Protein AF-0000000080068231 (afdb_homodimer)

Foldseek 3Di:
DFALVLLLVLLVLLLVVLVVQLVCCCVPCVDPVLVPDDPVSNVCVNVVSNVVSVLSNVSNVLSNVCSVPVCVLVDPVNVVVLVVSLCVLQVVLVVCVVVPVNVSNVSSNVSSVSSCCNNPPD/DFALVLLLVLLVLLLVVLVVQLVCCCVPCVDPVLVPDDPVSNVCVNVVSNVVSVLSNVSNVLSNVCSVPVCVLVDPVNVVVLVVSLCVLQVVLVVCVVVPVNVSNVSSNVSSVSSCCNNPPD

Nearest PDB structures (foldseek):
  8e0m-assembly4_L  TM=4.965E-01  e=3.439E+00  synthetic construct
  6uuj-assembly2_E  TM=2.309E-01  e=1.618E+00  Mycobacterium tuberculosis H37Rv
  6grj-assembly1_F  TM=3.573E-01  e=6.609E+00  Aeromonas hydrophila
  8e0m-assembly4_L  TM=4.968E-01  e=3.439E+00  synthetic construct
  6uuj-assembly2_E  TM=2.319E-01  e=1.618E+00  Mycobacterium tuberculosis H37Rv

Radius of gyration: 17.52 Å; Cα contacts (8 Å, |Δi|>4): 361; chains: 2; bounding box: 36×49×34 Å

Secondary structure (DSSP, 8-state):
---HHHHHHHHHHHHHHHHHHHHTTHHHHTSHHHHTS-HHHHHHHHHHHHHHHHHHHHHHHHHHHHHH-GGGGGSHHHHHHHHHHHHHHHHHHHHHHHTT-HHHHHHHHHHHHHHHHHHHT-/---HHHHHHHHHHHHHHHHHHHHTTHHHHTSHHHHTS-HHHHHHHHHHHHHHHHHHHHHHHHHHHHHH-GGGGGSHHHHHHHHHHHHHHHHHHHHHHHTT-HHHHHHHHHHHHHHHHHHHT-

Sequence (244 aa):
MANPSHLKAAAYGSLVLAFGHALSSRKFMRLRRFQELPSIAYVCSTVGWFQGSGYLVLTALLNLQWSLNPQALDEPLNRAIAGLLTLIALGSSVSYLRGGVMSSGFITAAAGAFQAWAAFRGMANPSHLKAAAYGSLVLAFGHALSSRKFMRLRRFQELPSIAYVCSTVGWFQGSGYLVLTALLNLQWSLNPQALDEPLNRAIAGLLTLIALGSSVSYLRGGVMSSGFITAAAGAFQAWAAFRG

Structure (mmCIF, N/CA/C/O backbone):
data_AF-0000000080068231-model_v1
#
loop_
_entity.id
_entity.type
_entity.pdbx_description
1 polymer 'Uncharacterized protein'
#
loop_
_atom_site.group_PDB
_atom_site.id
_atom_site.type_symbol
_atom_site.label_atom_id
_atom_site.label_alt_id
_atom_site.label_comp_id
_atom_site.label_asym_id
_atom_site.label_entity_id
_atom_site.label_seq_id
_atom_site.pdbx_PDB_ins_code
_atom_site.Cartn_x
_atom_site.Cartn_y
_atom_site.Cartn_z
_atom_site.occupancy
_atom_site.B_iso_or_equiv
_atom_site.auth_seq_id
_atom_site.auth_comp_id
_atom_site.auth_asym_id
_atom_site.auth_atom_id
_atom_site.pdbx_PDB_model_num
ATOM 1 N N . MET A 1 1 ? 14.727 15.664 17.328 1 85 1 MET A N 1
ATOM 2 C CA . MET A 1 1 ? 13.891 15.867 16.156 1 85 1 MET A CA 1
ATOM 3 C C . MET A 1 1 ? 14.469 15.141 14.945 1 85 1 MET A C 1
ATOM 5 O O . MET A 1 1 ? 15.688 15.016 14.812 1 85 1 MET A O 1
ATOM 9 N N . ALA A 1 2 ? 13.539 14.555 14.141 1 92.88 2 ALA A N 1
ATOM 10 C CA . ALA A 1 2 ? 14.008 13.852 12.945 1 92.88 2 ALA A CA 1
ATOM 11 C C . ALA A 1 2 ? 14.781 14.789 12.031 1 92.88 2 ALA A C 1
ATOM 13 O O . ALA A 1 2 ? 14.422 15.961 11.875 1 92.88 2 ALA A O 1
ATOM 14 N N . ASN A 1 3 ? 15.828 14.328 11.484 1 97.12 3 ASN A N 1
ATOM 15 C CA . ASN A 1 3 ? 16.688 15.094 10.578 1 97.12 3 ASN A CA 1
ATOM 16 C C . ASN A 1 3 ? 16.094 15.172 9.172 1 97.12 3 ASN A C 1
ATOM 18 O O . ASN A 1 3 ? 15.82 14.148 8.547 1 97.12 3 ASN A O 1
ATOM 22 N N . PRO A 1 4 ? 15.812 16.406 8.695 1 98.19 4 PRO A N 1
ATOM 23 C CA . PRO A 1 4 ? 15.211 16.547 7.367 1 98.19 4 PRO A CA 1
ATOM 24 C C . PRO A 1 4 ? 16 15.844 6.27 1 98.19 4 PRO A C 1
ATOM 26 O O . PRO A 1 4 ? 15.406 15.32 5.32 1 98.19 4 PRO A O 1
ATOM 29 N N . SER A 1 5 ? 17.297 15.812 6.387 1 98.44 5 SER A N 1
ATOM 30 C CA . SER A 1 5 ? 18.109 15.164 5.359 1 98.44 5 SER A CA 1
ATOM 31 C C . SER A 1 5 ? 17.875 13.656 5.34 1 98.44 5 SER A C 1
ATOM 33 O O . SER A 1 5 ? 17.875 13.039 4.273 1 98.44 5 SER A O 1
ATOM 35 N N . HIS A 1 6 ? 17.766 12.984 6.5 1 98.75 6 HIS A N 1
ATOM 36 C CA . HIS A 1 6 ? 17.484 11.555 6.574 1 98.75 6 HIS A CA 1
ATOM 37 C C . HIS A 1 6 ? 16.109 11.242 6.016 1 98.75 6 HIS A C 1
ATOM 39 O O . HIS A 1 6 ? 15.93 10.234 5.324 1 98.75 6 HIS A O 1
ATOM 45 N N . LEU A 1 7 ? 15.172 12.086 6.277 1 98.88 7 LEU A N 1
ATOM 46 C CA . LEU A 1 7 ? 13.82 11.906 5.758 1 98.88 7 LEU A CA 1
ATOM 47 C C . LEU A 1 7 ? 13.789 12.062 4.242 1 98.88 7 LEU A C 1
ATOM 49 O O . LEU A 1 7 ? 13.102 11.312 3.549 1 98.88 7 LEU A O 1
ATOM 53 N N . LYS A 1 8 ? 14.547 13.023 3.73 1 98.81 8 LYS A N 1
ATOM 54 C CA . LYS A 1 8 ? 14.648 13.172 2.283 1 98.81 8 LYS A CA 1
ATOM 55 C C . LYS A 1 8 ? 15.281 11.938 1.646 1 98.81 8 LYS A C 1
ATOM 57 O O . LYS A 1 8 ? 14.844 11.492 0.582 1 98.81 8 LYS A O 1
ATOM 62 N N . ALA A 1 9 ? 16.281 11.406 2.307 1 98.88 9 ALA A N 1
ATOM 63 C CA . ALA A 1 9 ? 16.906 10.188 1.808 1 98.88 9 ALA A CA 1
ATOM 64 C C . ALA A 1 9 ? 15.93 9.016 1.811 1 98.88 9 ALA A C 1
ATOM 66 O O . ALA A 1 9 ? 15.891 8.227 0.861 1 98.88 9 ALA A O 1
ATOM 67 N N . ALA A 1 10 ? 15.133 8.867 2.869 1 98.88 10 ALA A N 1
ATOM 68 C CA . ALA A 1 10 ? 14.102 7.836 2.932 1 98.88 10 ALA A CA 1
ATOM 69 C C . ALA A 1 10 ? 13.078 8.016 1.815 1 98.88 10 ALA A C 1
ATOM 71 O O . ALA A 1 10 ? 12.609 7.039 1.226 1 98.88 10 ALA A O 1
ATOM 72 N N . ALA A 1 11 ? 12.734 9.273 1.497 1 98.94 11 ALA A N 1
ATOM 73 C CA . ALA A 1 11 ? 11.781 9.57 0.434 1 98.94 11 ALA A CA 1
ATOM 74 C C . ALA A 1 11 ? 12.297 9.102 -0.92 1 98.94 11 ALA A C 1
ATOM 76 O O . ALA A 1 11 ? 11.641 8.32 -1.607 1 98.94 11 ALA A O 1
ATOM 77 N N . TYR A 1 12 ? 13.445 9.508 -1.251 1 98.88 12 TYR A N 1
ATOM 78 C CA . TYR A 1 12 ? 14.008 9.164 -2.551 1 98.88 12 TYR A CA 1
ATOM 79 C C . TYR A 1 12 ? 14.297 7.668 -2.637 1 98.88 12 TYR A C 1
ATOM 81 O O . TYR A 1 12 ? 14.094 7.047 -3.684 1 98.88 12 TYR A O 1
ATOM 89 N N . GLY A 1 13 ? 14.844 7.098 -1.556 1 98.88 13 GLY A N 1
ATOM 90 C CA . GLY A 1 13 ? 15.047 5.656 -1.523 1 98.88 13 GLY A CA 1
ATOM 91 C C . GLY A 1 13 ? 13.773 4.867 -1.758 1 98.88 13 GLY A C 1
ATOM 92 O O . GLY A 1 13 ? 13.766 3.9 -2.521 1 98.88 13 GLY A O 1
ATOM 93 N N . SER A 1 14 ? 12.742 5.32 -1.139 1 98.94 14 SER A N 1
ATOM 94 C CA . SER A 1 14 ? 11.469 4.625 -1.306 1 98.94 14 SER A CA 1
ATOM 95 C C . SER A 1 14 ? 10.953 4.754 -2.734 1 98.94 14 SER A C 1
ATOM 97 O O . SER A 1 14 ? 10.312 3.832 -3.256 1 98.94 14 SER A O 1
ATOM 99 N N . LEU A 1 15 ? 11.164 5.855 -3.336 1 98.88 15 LEU A N 1
ATOM 100 C CA . LEU A 1 15 ? 10.742 6.027 -4.723 1 98.88 15 LEU A CA 1
ATOM 101 C C . LEU A 1 15 ? 11.492 5.07 -5.641 1 98.88 15 LEU A C 1
ATOM 103 O O . LEU A 1 15 ? 10.898 4.457 -6.527 1 98.88 15 LEU A O 1
ATOM 107 N N . VAL A 1 16 ? 12.805 4.914 -5.461 1 98.94 16 VAL A N 1
ATOM 108 C CA . VAL A 1 16 ? 13.617 3.971 -6.223 1 98.94 16 VAL A CA 1
ATOM 109 C C . VAL A 1 16 ? 13.125 2.547 -5.973 1 98.94 16 VAL A C 1
ATOM 111 O O . VAL A 1 16 ? 12.984 1.757 -6.906 1 98.94 16 VAL A O 1
ATOM 114 N N . LEU A 1 17 ? 12.812 2.236 -4.73 1 98.94 17 LEU A N 1
ATOM 115 C CA . LEU A 1 17 ? 12.328 0.907 -4.379 1 98.94 17 LEU A CA 1
ATOM 116 C C . LEU A 1 17 ? 10.961 0.643 -5.008 1 98.94 17 LEU A C 1
ATOM 118 O O . LEU A 1 17 ? 10.664 -0.489 -5.395 1 98.94 17 LEU A O 1
ATOM 122 N N . ALA A 1 18 ? 10.148 1.697 -5.105 1 98.94 18 ALA A N 1
ATOM 123 C CA . ALA A 1 18 ? 8.844 1.527 -5.738 1 98.94 18 ALA A CA 1
ATOM 124 C C . ALA A 1 18 ? 8.992 1.081 -7.188 1 98.94 18 ALA A C 1
ATOM 126 O O . ALA A 1 18 ? 8.297 0.169 -7.641 1 98.94 18 ALA A O 1
ATOM 127 N N . PHE A 1 19 ? 9.859 1.649 -7.898 1 98.81 19 PHE A N 1
ATOM 128 C CA . PHE A 1 19 ? 10.102 1.299 -9.297 1 98.81 19 PHE A CA 1
ATOM 129 C C . PHE A 1 19 ? 10.672 -0.11 -9.406 1 98.81 19 PHE A C 1
ATOM 131 O O . PHE A 1 19 ? 10.242 -0.895 -10.25 1 98.81 19 PHE A O 1
ATOM 138 N N . GLY A 1 20 ? 11.688 -0.409 -8.633 1 98.69 20 GLY A N 1
ATOM 139 C CA . GLY A 1 20 ? 12.242 -1.752 -8.617 1 98.69 20 GLY A CA 1
ATOM 140 C C . GLY A 1 20 ? 11.227 -2.818 -8.266 1 98.69 20 GLY A C 1
ATOM 141 O O . GLY A 1 20 ? 11.203 -3.891 -8.875 1 98.69 20 GLY A O 1
ATOM 142 N N . HIS A 1 21 ? 10.438 -2.521 -7.262 1 98.94 21 HIS A N 1
ATOM 143 C CA . HIS A 1 21 ? 9.367 -3.422 -6.844 1 98.94 21 HIS A CA 1
ATOM 144 C C . HIS A 1 21 ? 8.398 -3.699 -7.988 1 98.94 21 HIS A C 1
ATOM 146 O O . HIS A 1 21 ? 8.094 -4.855 -8.281 1 98.94 21 HIS A O 1
ATOM 152 N N . ALA A 1 22 ? 7.953 -2.641 -8.672 1 98.88 22 ALA A N 1
ATOM 153 C CA . ALA A 1 22 ? 7.062 -2.82 -9.812 1 98.88 22 ALA A CA 1
ATOM 154 C C . ALA A 1 22 ? 7.727 -3.658 -10.898 1 98.88 22 ALA A C 1
ATOM 156 O O . ALA A 1 22 ? 7.121 -4.598 -11.43 1 98.88 22 ALA A O 1
ATOM 157 N N . LEU A 1 23 ? 8.953 -3.42 -11.188 1 98.69 23 LEU A N 1
ATOM 158 C CA . LEU A 1 23 ? 9.648 -4.102 -12.273 1 98.69 23 LEU A CA 1
ATOM 159 C C . LEU A 1 23 ? 9.922 -5.559 -11.914 1 98.69 23 LEU A C 1
ATOM 161 O O . LEU A 1 23 ? 9.969 -6.418 -12.797 1 98.69 23 LEU A O 1
ATOM 165 N N . SER A 1 24 ? 10.102 -5.879 -10.68 1 98.69 24 SER A N 1
ATOM 166 C CA . SER A 1 24 ? 10.422 -7.238 -10.258 1 98.69 24 SER A CA 1
ATOM 167 C C . SER A 1 24 ? 9.242 -8.18 -10.461 1 98.69 24 SER A C 1
ATOM 169 O O . SER A 1 24 ? 9.398 -9.406 -10.391 1 98.69 24 SER A O 1
ATOM 171 N N . SER A 1 25 ? 8.07 -7.68 -10.773 1 98.75 25 SER A N 1
ATOM 172 C CA . SER A 1 25 ? 6.914 -8.516 -11.094 1 98.75 25 SER A CA 1
ATOM 173 C C . SER A 1 25 ? 7.23 -9.477 -12.234 1 98.75 25 SER A C 1
ATOM 175 O O . SER A 1 25 ? 6.688 -10.586 -12.289 1 98.75 25 SER A O 1
ATOM 177 N N . ARG A 1 26 ? 8.07 -9.117 -13.078 1 98.69 26 ARG A N 1
ATOM 178 C CA . ARG A 1 26 ? 8.391 -9.93 -14.242 1 98.69 26 ARG A CA 1
ATOM 179 C C . ARG A 1 26 ? 9.008 -11.266 -13.828 1 98.69 26 ARG A C 1
ATOM 181 O O . ARG A 1 26 ? 8.883 -12.258 -14.547 1 98.69 26 ARG A O 1
ATOM 188 N N . LYS A 1 27 ? 9.711 -11.312 -12.695 1 98.25 27 LYS A N 1
ATOM 189 C CA . LYS A 1 27 ? 10.391 -12.516 -12.227 1 98.25 27 LYS A CA 1
ATOM 190 C C . LYS A 1 27 ? 9.391 -13.617 -11.891 1 98.25 27 LYS A C 1
ATOM 192 O O . LYS A 1 27 ? 9.734 -14.805 -11.93 1 98.25 27 LYS A O 1
ATOM 197 N N . PHE A 1 28 ? 8.148 -13.195 -11.57 1 98.56 28 PHE A N 1
ATOM 198 C CA . PHE A 1 28 ? 7.242 -14.258 -11.164 1 98.56 28 PHE A CA 1
ATOM 199 C C . PHE A 1 28 ? 5.973 -14.234 -12.008 1 98.56 28 PHE A C 1
ATOM 201 O O . PHE A 1 28 ? 5.344 -15.273 -12.219 1 98.56 28 PHE A O 1
ATOM 208 N N . MET A 1 29 ? 5.605 -13.078 -12.594 1 98.75 29 MET A N 1
ATOM 209 C CA . MET A 1 29 ? 4.363 -13 -13.367 1 98.75 29 MET A CA 1
ATOM 210 C C . MET A 1 29 ? 4.562 -13.555 -14.773 1 98.75 29 MET A C 1
ATOM 212 O O . MET A 1 29 ? 3.59 -13.836 -15.477 1 98.75 29 MET A O 1
ATOM 216 N N . ARG A 1 30 ? 5.789 -13.734 -15.172 1 98.69 30 ARG A N 1
ATOM 217 C CA . ARG A 1 30 ? 6.055 -14.32 -16.484 1 98.69 30 ARG A CA 1
ATOM 218 C C . ARG A 1 30 ? 6.148 -15.836 -16.391 1 98.69 30 ARG A C 1
ATOM 220 O O . ARG A 1 30 ? 6.188 -16.516 -17.422 1 98.69 30 ARG A O 1
ATOM 227 N N . LEU A 1 31 ? 6.164 -16.359 -15.211 1 98.56 31 LEU A N 1
ATOM 228 C CA . LEU A 1 31 ? 6.156 -17.812 -15.047 1 98.56 31 LEU A CA 1
ATOM 229 C C . LEU A 1 31 ? 4.867 -18.406 -15.594 1 98.56 31 LEU A C 1
ATOM 231 O O . LEU A 1 31 ? 3.779 -17.875 -15.359 1 98.56 31 LEU A O 1
ATOM 235 N N . ARG A 1 32 ? 5.008 -19.531 -16.359 1 98.5 32 ARG A N 1
ATOM 236 C CA . ARG A 1 32 ? 3.857 -20.203 -16.953 1 98.5 32 ARG A CA 1
ATOM 237 C C . ARG A 1 32 ? 2.836 -20.594 -15.891 1 98.5 32 ARG A C 1
ATOM 239 O O . ARG A 1 32 ? 1.634 -20.391 -16.078 1 98.5 32 ARG A O 1
ATOM 246 N N . ARG A 1 33 ? 3.293 -21.188 -14.75 1 98.56 33 ARG A N 1
ATOM 247 C CA . ARG A 1 33 ? 2.393 -21.609 -13.68 1 98.56 33 ARG A CA 1
ATOM 248 C C . ARG A 1 33 ? 1.604 -20.438 -13.125 1 98.56 33 ARG A C 1
ATOM 250 O O . ARG A 1 33 ? 0.449 -20.578 -12.727 1 98.56 33 ARG A O 1
ATOM 257 N N . PHE A 1 34 ? 2.205 -19.203 -13.055 1 98.81 34 PHE A N 1
ATOM 258 C CA . PHE A 1 34 ? 1.498 -18.016 -12.625 1 98.81 34 PHE A CA 1
ATOM 259 C C . PHE A 1 34 ? 0.421 -17.625 -13.625 1 98.81 34 PHE A C 1
ATOM 261 O O . PHE A 1 34 ? -0.711 -17.312 -13.242 1 98.81 34 PHE A O 1
ATOM 268 N N . GLN A 1 35 ? 0.781 -17.703 -14.883 1 98.69 35 GLN A N 1
ATOM 269 C CA . GLN A 1 35 ? -0.126 -17.281 -15.945 1 98.69 35 GLN A CA 1
ATOM 270 C C . GLN A 1 35 ? -1.307 -18.25 -16.062 1 98.69 35 GLN A C 1
ATOM 272 O O . GLN A 1 35 ? -2.326 -17.906 -16.672 1 98.69 35 GLN A O 1
ATOM 277 N N . GLU A 1 36 ? -1.173 -19.422 -15.508 1 98.44 36 GLU A N 1
ATOM 278 C CA . GLU A 1 36 ? -2.217 -20.422 -15.602 1 98.44 36 GLU A CA 1
ATOM 279 C C . GLU A 1 36 ? -3.096 -20.438 -14.352 1 98.44 36 GLU A C 1
ATOM 281 O O . GLU A 1 36 ? -3.973 -21.281 -14.203 1 98.44 36 GLU A O 1
ATOM 286 N N . LEU A 1 37 ? -2.881 -19.547 -13.484 1 98.75 37 LEU A N 1
ATOM 287 C CA . LEU A 1 37 ? -3.727 -19.422 -12.305 1 98.75 37 LEU A CA 1
ATOM 288 C C . LEU A 1 37 ? -5.172 -19.125 -12.695 1 98.75 37 LEU A C 1
ATOM 290 O O . LEU A 1 37 ? -5.426 -18.469 -13.703 1 98.75 37 LEU A O 1
ATOM 294 N N . PRO A 1 38 ? -6.07 -19.703 -11.797 1 98.56 38 PRO A N 1
ATOM 295 C CA . PRO A 1 38 ? -7.43 -19.188 -11.969 1 98.56 38 PRO A CA 1
ATOM 296 C C . PRO A 1 38 ? -7.508 -17.672 -11.883 1 98.56 38 PRO A C 1
ATOM 298 O O . PRO A 1 38 ? -6.703 -17.047 -11.18 1 98.56 38 PRO A O 1
ATOM 301 N N . SER A 1 39 ? -8.453 -17.078 -12.562 1 98.38 39 SER A N 1
ATOM 302 C CA . SER A 1 39 ? -8.555 -15.641 -12.727 1 98.38 39 SER A CA 1
ATOM 303 C C . SER A 1 39 ? -8.5 -14.922 -11.383 1 98.38 39 SER A C 1
ATOM 305 O O . SER A 1 39 ? -7.789 -13.922 -11.234 1 98.38 39 SER A O 1
ATOM 307 N N . ILE A 1 40 ? -9.234 -15.398 -10.414 1 98.75 40 ILE A N 1
ATOM 308 C CA . ILE A 1 40 ? -9.266 -14.719 -9.133 1 98.75 40 ILE A CA 1
ATOM 309 C C . ILE A 1 40 ? -7.863 -14.656 -8.539 1 98.75 40 ILE A C 1
ATOM 311 O O . ILE A 1 40 ? -7.453 -13.617 -8 1 98.75 40 ILE A O 1
ATOM 315 N N . ALA A 1 41 ? -7.07 -15.688 -8.578 1 98.94 41 ALA A N 1
ATOM 316 C CA . ALA A 1 41 ? -5.719 -15.711 -8.023 1 98.94 41 ALA A CA 1
ATOM 317 C C . ALA A 1 41 ? -4.766 -14.859 -8.852 1 98.94 41 ALA A C 1
ATOM 319 O O . ALA A 1 41 ? -3.949 -14.117 -8.305 1 98.94 41 ALA A O 1
ATOM 320 N N . TYR A 1 42 ? -4.871 -14.992 -10.18 1 98.94 42 TYR A N 1
ATOM 321 C CA . TYR A 1 42 ? -4.031 -14.211 -11.086 1 98.94 42 TYR A CA 1
ATOM 322 C C . TYR A 1 42 ? -4.246 -12.719 -10.867 1 98.94 42 TYR A C 1
ATOM 324 O O . TYR A 1 42 ? -3.283 -11.977 -10.672 1 98.94 42 TYR A O 1
ATOM 332 N N . VAL A 1 43 ? -5.457 -12.266 -10.836 1 98.94 43 VAL A N 1
ATOM 333 C CA . VAL A 1 43 ? -5.797 -10.852 -10.766 1 98.94 43 VAL A CA 1
ATOM 334 C C . VAL A 1 43 ? -5.48 -10.312 -9.375 1 98.94 43 VAL A C 1
ATOM 336 O O . VAL A 1 43 ? -4.844 -9.258 -9.242 1 98.94 43 VAL A O 1
ATOM 339 N N . CYS A 1 44 ? -5.863 -11.023 -8.344 1 98.94 44 CYS A N 1
ATOM 340 C CA . CYS A 1 44 ? -5.633 -10.547 -6.98 1 98.94 44 CYS A CA 1
ATOM 341 C C . CYS A 1 44 ? -4.141 -10.461 -6.68 1 98.94 44 CYS A C 1
ATOM 343 O O . CYS A 1 44 ? -3.682 -9.5 -6.059 1 98.94 44 CYS A O 1
ATOM 345 N N . SER A 1 45 ? -3.375 -11.469 -7.133 1 98.94 45 SER A N 1
ATOM 346 C CA . SER A 1 45 ? -1.929 -11.438 -6.941 1 98.94 45 SER A CA 1
ATOM 347 C C . SER A 1 45 ? -1.303 -10.242 -7.656 1 98.94 45 SER A C 1
ATOM 349 O O . SER A 1 4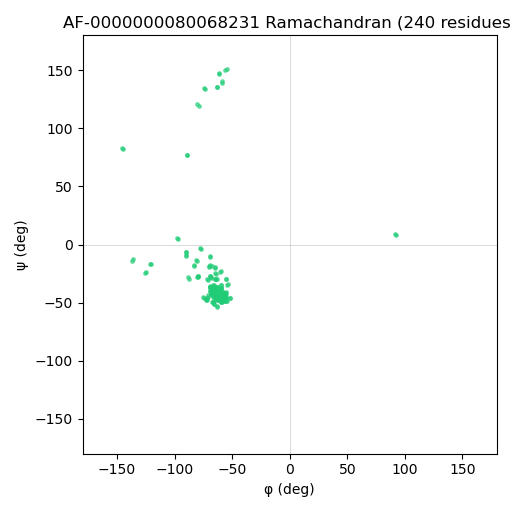5 ? -0.455 -9.547 -7.094 1 98.94 45 SER A O 1
ATOM 351 N N . THR A 1 46 ? -1.771 -9.992 -8.883 1 98.94 46 THR A N 1
ATOM 352 C CA . THR A 1 46 ? -1.24 -8.898 -9.695 1 98.94 46 THR A CA 1
ATOM 353 C C . THR A 1 46 ? -1.594 -7.547 -9.07 1 98.94 46 THR A C 1
ATOM 355 O O . THR A 1 46 ? -0.72 -6.699 -8.875 1 98.94 46 THR A O 1
ATOM 358 N N . VAL A 1 47 ? -2.832 -7.387 -8.75 1 98.94 47 VAL A N 1
ATOM 359 C CA . VAL A 1 47 ? -3.307 -6.133 -8.18 1 98.94 47 VAL A CA 1
ATOM 360 C C . VAL A 1 47 ? -2.609 -5.879 -6.844 1 98.94 47 VAL A C 1
ATOM 362 O O . VAL A 1 47 ? -2.139 -4.766 -6.586 1 98.94 47 VAL A O 1
ATOM 365 N N . GLY A 1 48 ? -2.518 -6.887 -6.02 1 98.94 48 GLY A N 1
ATOM 366 C CA . GLY A 1 48 ? 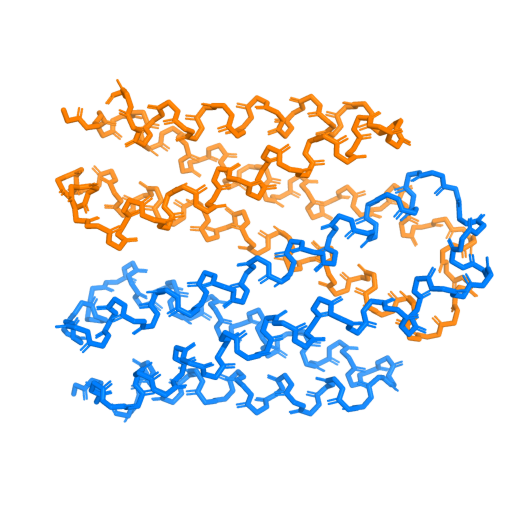-1.832 -6.746 -4.742 1 98.94 48 GLY A CA 1
ATOM 367 C C . GLY A 1 48 ? -0.39 -6.297 -4.887 1 98.94 48 GLY A C 1
ATOM 368 O O . GLY A 1 48 ? 0.075 -5.434 -4.141 1 98.94 48 GLY A O 1
ATOM 369 N N . TRP A 1 49 ? 0.271 -6.918 -5.84 1 98.94 49 TRP A N 1
ATOM 370 C CA . TRP A 1 49 ? 1.675 -6.57 -6.035 1 98.94 49 TRP A CA 1
ATOM 371 C C . TRP A 1 49 ? 1.828 -5.094 -6.371 1 98.94 49 TRP A C 1
ATOM 373 O O . TRP A 1 49 ? 2.662 -4.398 -5.785 1 98.94 49 TRP A O 1
ATOM 383 N N . PHE A 1 50 ? 1.029 -4.559 -7.199 1 98.88 50 PHE A N 1
ATOM 384 C CA . PHE A 1 50 ? 1.177 -3.176 -7.633 1 98.88 50 PHE A CA 1
ATOM 385 C C . PHE A 1 50 ? 0.62 -2.219 -6.586 1 98.88 50 PHE A C 1
ATOM 387 O O . PHE A 1 50 ? 1.069 -1.076 -6.477 1 98.88 50 PHE A O 1
ATOM 394 N N . GLN A 1 51 ? -0.339 -2.703 -5.816 1 98.94 51 GLN A N 1
ATOM 395 C CA . GLN A 1 51 ? -0.697 -1.938 -4.625 1 98.94 51 GLN A CA 1
ATOM 396 C C . GLN A 1 51 ? 0.5 -1.785 -3.689 1 98.94 51 GLN A C 1
ATOM 398 O O . GLN A 1 51 ? 0.678 -0.736 -3.068 1 98.94 51 GLN A O 1
ATOM 403 N N . GLY A 1 52 ? 1.342 -2.814 -3.566 1 98.94 52 GLY A N 1
ATOM 404 C CA . GLY A 1 52 ? 2.582 -2.707 -2.814 1 98.94 52 GLY A CA 1
ATOM 405 C C . GLY A 1 52 ? 3.518 -1.641 -3.354 1 98.94 52 GLY A C 1
ATOM 40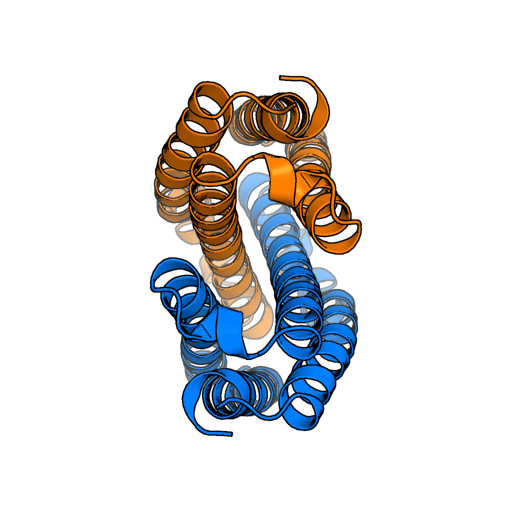6 O O . GLY A 1 52 ? 4.16 -0.925 -2.584 1 98.94 52 GLY A O 1
ATOM 407 N N . SER A 1 53 ? 3.584 -1.488 -4.688 1 98.94 53 SER A N 1
ATOM 408 C CA . SER A 1 53 ? 4.355 -0.395 -5.27 1 98.94 53 SER A CA 1
ATOM 409 C C . SER A 1 53 ? 3.76 0.96 -4.898 1 98.94 53 SER A C 1
ATOM 411 O O . SER A 1 53 ? 4.496 1.92 -4.656 1 98.94 53 SER A O 1
ATOM 413 N N . GLY A 1 54 ? 2.428 0.986 -4.914 1 98.88 54 GLY A N 1
ATOM 414 C CA . GLY A 1 54 ? 1.76 2.203 -4.48 1 98.88 54 GLY A CA 1
ATOM 415 C C . GLY A 1 54 ? 2.098 2.596 -3.057 1 98.88 54 GLY A C 1
ATOM 416 O O . GLY A 1 54 ? 2.34 3.77 -2.771 1 98.88 54 GLY A O 1
ATOM 417 N N . TYR A 1 55 ? 2.135 1.577 -2.158 1 98.94 55 TYR A N 1
ATOM 418 C CA . TYR A 1 55 ? 2.557 1.794 -0.779 1 98.94 55 TYR A CA 1
ATOM 419 C C . TYR A 1 55 ? 3.939 2.43 -0.727 1 98.94 55 TYR A C 1
ATOM 421 O O . TYR A 1 55 ? 4.184 3.34 0.072 1 98.94 55 TYR A O 1
ATOM 429 N N . LEU A 1 56 ? 4.836 2.021 -1.521 1 99 56 LEU A N 1
ATOM 430 C CA . LEU A 1 56 ? 6.195 2.555 -1.513 1 99 56 LEU A CA 1
ATOM 431 C C . LEU A 1 56 ? 6.219 3.992 -2.02 1 99 56 LEU A C 1
ATOM 433 O O . LEU A 1 56 ? 6.992 4.816 -1.527 1 99 56 LEU A O 1
ATOM 437 N N . VAL A 1 57 ? 5.379 4.332 -3.006 1 98.94 57 VAL A N 1
ATOM 438 C CA . VAL A 1 57 ? 5.285 5.719 -3.453 1 98.94 57 VAL A CA 1
ATOM 439 C C . VAL A 1 57 ? 4.684 6.582 -2.346 1 98.94 57 VAL A C 1
ATOM 441 O O . VAL A 1 57 ? 5.141 7.703 -2.109 1 98.94 57 VAL A O 1
ATOM 444 N N . LEU A 1 58 ? 3.658 6.07 -1.65 1 98.94 58 LEU A N 1
ATOM 445 C CA . LEU A 1 58 ? 3.096 6.789 -0.512 1 98.94 58 LEU A CA 1
ATOM 446 C C . LEU A 1 58 ? 4.16 7.035 0.555 1 98.94 58 LEU A C 1
ATOM 448 O O . LEU A 1 58 ? 4.246 8.133 1.112 1 98.94 58 LEU A O 1
ATOM 452 N N . THR A 1 59 ? 4.961 5.988 0.823 1 98.94 59 THR A N 1
ATOM 453 C CA . THR A 1 59 ? 6.059 6.125 1.771 1 98.94 59 THR A CA 1
ATOM 454 C C . THR A 1 59 ? 6.988 7.266 1.363 1 98.94 59 THR A C 1
ATOM 456 O O . THR A 1 59 ? 7.391 8.07 2.201 1 98.94 59 THR A O 1
ATOM 459 N N . ALA A 1 60 ? 7.273 7.34 0.073 1 98.94 60 ALA A N 1
ATOM 460 C CA . ALA A 1 60 ? 8.141 8.398 -0.443 1 98.94 60 ALA A CA 1
ATOM 461 C C . ALA A 1 60 ? 7.523 9.773 -0.195 1 98.94 60 ALA A C 1
ATOM 463 O O . ALA A 1 60 ? 8.18 10.664 0.349 1 98.94 60 ALA A O 1
ATOM 464 N N . LEU A 1 61 ? 6.301 9.961 -0.493 1 98.94 61 LEU A N 1
ATOM 465 C CA . LEU A 1 61 ? 5.641 11.258 -0.391 1 98.94 61 LEU A CA 1
ATOM 466 C C . LEU A 1 61 ? 5.488 11.68 1.066 1 98.94 61 LEU A C 1
ATOM 468 O O . LEU A 1 61 ? 5.641 12.859 1.397 1 98.94 61 LEU A O 1
ATOM 472 N N . LEU A 1 62 ? 5.211 10.758 1.894 1 98.88 62 LEU A N 1
ATOM 473 C CA . LEU A 1 62 ? 5.062 11.062 3.311 1 98.88 62 LEU A CA 1
ATOM 474 C C . LEU A 1 62 ? 6.402 11.461 3.924 1 98.88 62 LEU A C 1
ATOM 476 O O . LEU A 1 62 ? 6.477 12.422 4.699 1 98.88 62 LEU A O 1
ATOM 480 N N . ASN A 1 63 ? 7.426 10.734 3.557 1 98.94 63 ASN A N 1
ATOM 481 C CA . ASN A 1 63 ? 8.742 11.125 4.035 1 98.94 63 ASN A CA 1
ATOM 482 C C . ASN A 1 63 ? 9.156 12.492 3.49 1 98.94 63 ASN A C 1
ATOM 484 O O . ASN A 1 63 ? 9.82 13.266 4.184 1 98.94 63 ASN A O 1
ATOM 488 N N . LEU A 1 64 ? 8.805 12.805 2.252 1 98.88 64 LEU A N 1
ATOM 489 C CA . LEU A 1 64 ? 9.055 14.148 1.729 1 98.88 64 LEU A CA 1
ATOM 490 C C . LEU A 1 64 ? 8.312 15.195 2.553 1 98.88 64 LEU A C 1
ATOM 492 O O . LEU A 1 64 ? 8.883 16.234 2.906 1 98.88 64 LEU A O 1
ATOM 496 N N . GLN A 1 65 ? 7.098 14.922 2.846 1 98.56 65 GLN A N 1
ATOM 497 C CA . GLN A 1 65 ? 6.301 15.828 3.668 1 98.56 65 GLN A CA 1
ATOM 498 C C . GLN A 1 65 ? 6.961 16.062 5.023 1 98.56 65 GLN A C 1
ATOM 500 O O . GLN A 1 65 ? 7.074 17.203 5.477 1 98.56 65 GLN A O 1
ATOM 505 N N . TRP A 1 66 ? 7.367 14.992 5.617 1 98.5 66 TRP A N 1
ATOM 506 C CA . TRP A 1 66 ? 7.98 15.094 6.938 1 98.5 66 TRP A CA 1
ATOM 507 C C . TRP A 1 66 ? 9.344 15.766 6.855 1 98.5 66 TRP A C 1
ATOM 509 O O . TRP A 1 66 ? 9.789 16.406 7.809 1 98.5 66 TRP A O 1
ATOM 519 N N . SER A 1 67 ? 10.016 15.68 5.742 1 98.62 67 SER A N 1
ATOM 520 C CA . SER A 1 67 ? 11.297 16.359 5.594 1 98.62 67 SER A CA 1
ATOM 521 C C . SER A 1 67 ? 11.117 17.875 5.566 1 98.62 67 SER A C 1
ATOM 523 O O . SER A 1 67 ? 12.031 18.625 5.945 1 98.62 67 SER A O 1
ATOM 525 N N . LEU A 1 68 ? 9.984 18.344 5.121 1 98 68 LEU A N 1
ATOM 526 C CA . LEU A 1 68 ? 9.688 19.766 5.055 1 98 68 LEU A CA 1
ATOM 527 C C . LEU A 1 68 ? 9.266 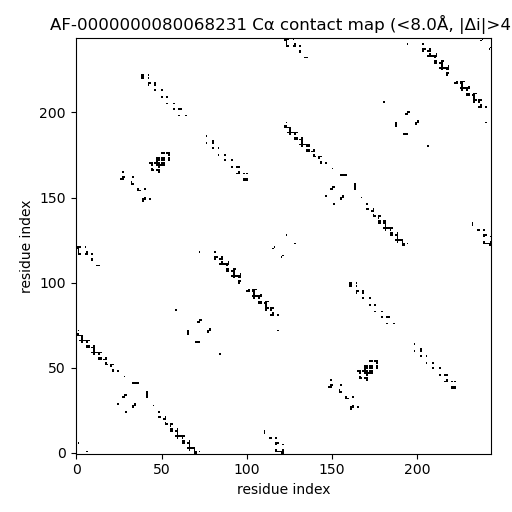20.297 6.422 1 98 68 LEU A C 1
ATOM 529 O O . LEU A 1 68 ? 9.453 21.484 6.719 1 98 68 LEU A O 1
ATOM 533 N N . ASN A 1 69 ? 8.703 19.484 7.266 1 97.12 69 ASN A N 1
ATOM 534 C CA . ASN A 1 69 ? 8.289 19.812 8.633 1 97.12 69 ASN A CA 1
ATOM 535 C C . ASN A 1 69 ? 8.484 18.609 9.562 1 97.12 69 ASN A C 1
ATOM 537 O O . ASN A 1 69 ? 7.508 17.969 9.969 1 97.12 69 ASN A O 1
ATOM 541 N N . PRO A 1 70 ? 9.672 18.391 10.062 1 97.56 70 PRO A N 1
ATOM 542 C CA . PRO A 1 70 ? 9.977 17.203 10.852 1 97.56 70 PRO A CA 1
ATOM 543 C C . PRO A 1 70 ? 9.195 17.156 12.164 1 97.56 70 PRO A C 1
ATOM 545 O O . PRO A 1 70 ? 8.953 16.062 12.703 1 97.56 70 PRO A O 1
ATOM 548 N N . GLN A 1 71 ? 8.672 18.281 12.68 1 96.94 71 GLN A N 1
ATOM 549 C CA . GLN A 1 71 ? 7.938 18.344 13.938 1 96.94 71 GLN A CA 1
ATOM 550 C C . GLN A 1 71 ? 6.578 17.656 13.812 1 96.94 71 GLN A C 1
ATOM 552 O O . GLN A 1 71 ? 5.953 17.328 14.82 1 96.94 71 GLN A O 1
ATOM 557 N N . ALA A 1 72 ? 6.148 17.5 12.602 1 96.94 72 ALA A N 1
ATOM 558 C CA . ALA A 1 72 ? 4.883 16.812 12.375 1 96.94 72 ALA A CA 1
ATOM 559 C C . ALA A 1 72 ? 4.93 15.383 12.914 1 96.94 72 ALA A C 1
ATOM 561 O O . ALA A 1 72 ? 3.895 14.82 13.281 1 96.94 72 ALA A O 1
ATOM 562 N N . LEU A 1 73 ? 6.145 14.812 13.047 1 98.25 73 LEU A N 1
ATOM 563 C CA . LEU A 1 73 ? 6.297 13.438 13.531 1 98.25 73 LEU A CA 1
ATOM 564 C C . LEU A 1 73 ? 6.113 13.367 15.039 1 98.25 73 LEU A C 1
ATOM 566 O O . LEU A 1 73 ? 6.035 12.281 15.609 1 98.25 73 LEU A O 1
ATOM 570 N N . ASP A 1 74 ? 5.934 14.484 15.68 1 96.62 74 ASP A N 1
ATOM 571 C CA . ASP A 1 74 ? 5.609 14.492 17.109 1 96.62 74 ASP A CA 1
ATOM 572 C C . ASP A 1 74 ? 4.113 14.281 17.328 1 96.62 74 ASP A C 1
ATOM 574 O O . ASP A 1 74 ? 3.682 13.992 18.453 1 96.62 74 ASP A O 1
ATOM 578 N N . GLU A 1 75 ? 3.34 14.484 16.297 1 96.69 75 GLU A N 1
ATOM 579 C CA . GLU A 1 75 ? 1.902 14.25 16.375 1 96.69 75 GLU A CA 1
ATOM 580 C C . GLU A 1 75 ? 1.589 12.758 16.375 1 96.69 75 GLU A C 1
ATOM 582 O O . GLU A 1 75 ? 2.117 12.008 15.547 1 96.69 75 GLU A O 1
ATOM 587 N N . PRO A 1 76 ? 0.722 12.273 17.219 1 97.12 76 PRO A N 1
ATOM 588 C CA . PRO A 1 76 ? 0.478 10.844 17.391 1 97.12 76 PRO A CA 1
ATOM 589 C C . PRO A 1 76 ? 0.054 10.148 16.109 1 97.12 76 PRO A C 1
ATOM 591 O O . PRO A 1 76 ? 0.496 9.031 15.828 1 97.12 76 PRO A O 1
ATOM 594 N N . LEU A 1 77 ? -0.772 10.727 15.312 1 97.69 77 LEU A N 1
ATOM 595 C CA . LEU A 1 77 ? -1.237 10.086 14.086 1 97.69 77 LEU A CA 1
ATOM 596 C C . LEU A 1 77 ? -0.102 9.945 13.078 1 97.69 77 LEU A C 1
ATOM 598 O O . LEU A 1 77 ? 0.023 8.914 12.414 1 97.69 77 LEU A O 1
ATOM 602 N N . ASN A 1 78 ? 0.724 10.961 12.992 1 98.12 78 ASN A N 1
ATOM 603 C CA . ASN A 1 78 ? 1.882 10.859 12.117 1 98.12 78 ASN A CA 1
ATOM 604 C C . ASN A 1 78 ? 2.857 9.789 12.594 1 98.12 78 ASN A C 1
ATOM 606 O O . ASN A 1 78 ? 3.426 9.055 11.789 1 98.12 78 ASN A O 1
ATOM 610 N N . ARG A 1 79 ? 3.037 9.711 13.867 1 97.94 79 ARG A N 1
ATOM 611 C CA . ARG A 1 79 ? 3.893 8.672 14.422 1 97.94 79 ARG A CA 1
ATOM 612 C C . ARG A 1 79 ? 3.338 7.285 14.109 1 97.94 79 ARG A C 1
ATOM 614 O O . ARG A 1 79 ? 4.094 6.363 13.789 1 97.94 79 ARG A O 1
ATOM 621 N N . ALA A 1 80 ? 2.039 7.16 14.227 1 98.62 80 ALA A N 1
ATOM 622 C CA . ALA A 1 80 ? 1.388 5.891 13.914 1 98.62 80 ALA A CA 1
ATOM 623 C C . ALA A 1 80 ? 1.554 5.539 12.438 1 98.62 80 ALA A C 1
ATOM 625 O O . ALA A 1 80 ? 1.794 4.379 12.094 1 98.62 80 ALA A O 1
ATOM 626 N N . ILE A 1 81 ? 1.417 6.508 11.562 1 98.88 81 ILE A N 1
ATOM 627 C CA . ILE A 1 81 ? 1.585 6.289 10.125 1 98.88 81 ILE A CA 1
ATOM 628 C C . ILE A 1 81 ? 3.021 5.859 9.836 1 98.88 81 ILE A C 1
ATOM 630 O O . ILE A 1 81 ? 3.25 4.883 9.117 1 98.88 81 ILE A O 1
ATOM 634 N N . ALA A 1 82 ? 3.99 6.562 10.453 1 98.88 82 ALA A N 1
ATOM 635 C CA . ALA A 1 82 ? 5.387 6.184 10.266 1 98.88 82 ALA A CA 1
ATOM 636 C C . ALA A 1 82 ? 5.648 4.766 10.766 1 98.88 82 ALA A C 1
ATOM 638 O O . ALA A 1 82 ? 6.379 4 10.133 1 98.88 82 ALA A O 1
ATOM 639 N N . GLY A 1 83 ? 5.082 4.438 11.891 1 98.81 83 GLY A N 1
ATOM 640 C CA . GLY A 1 83 ? 5.184 3.082 12.406 1 98.81 83 GLY A CA 1
ATOM 641 C C . GLY A 1 83 ? 4.602 2.041 11.469 1 98.81 83 GLY A C 1
ATOM 642 O O . GLY A 1 83 ? 5.188 0.971 11.281 1 98.81 83 GLY A O 1
ATOM 643 N N . LEU A 1 84 ? 3.457 2.367 10.867 1 98.94 84 LEU A N 1
ATOM 644 C CA . LEU A 1 84 ? 2.811 1.44 9.945 1 98.94 84 LEU A CA 1
ATOM 645 C C . LEU A 1 84 ? 3.676 1.215 8.711 1 98.94 84 LEU A C 1
ATOM 647 O O . LEU A 1 84 ? 3.826 0.08 8.25 1 98.94 84 LEU A O 1
ATOM 651 N N . LEU A 1 85 ? 4.246 2.307 8.188 1 98.94 85 LEU A N 1
ATOM 652 C CA . LEU A 1 85 ? 5.152 2.16 7.051 1 98.94 85 LEU A CA 1
ATOM 653 C C . LEU A 1 85 ? 6.281 1.193 7.379 1 98.94 85 LEU A C 1
ATOM 655 O O . LEU A 1 85 ? 6.609 0.315 6.574 1 98.94 85 LEU A O 1
ATOM 659 N N . THR A 1 86 ? 6.836 1.321 8.539 1 98.94 86 THR A N 1
ATOM 660 C CA . THR A 1 86 ? 7.934 0.485 9.016 1 98.94 86 THR A CA 1
ATOM 661 C C . THR A 1 86 ? 7.473 -0.959 9.188 1 98.94 86 THR A C 1
ATOM 663 O O . THR A 1 86 ? 8.148 -1.889 8.742 1 98.94 86 THR A O 1
ATOM 666 N N . LEU A 1 87 ? 6.328 -1.139 9.789 1 98.94 87 LEU A N 1
ATOM 667 C CA . LEU A 1 87 ? 5.797 -2.469 10.07 1 98.94 87 LEU A CA 1
ATOM 668 C C . LEU A 1 87 ? 5.52 -3.223 8.773 1 98.94 87 LEU A C 1
ATOM 670 O O . LEU A 1 87 ? 5.773 -4.426 8.68 1 98.94 87 LEU A O 1
ATOM 674 N N . ILE A 1 88 ? 4.957 -2.549 7.793 1 98.94 88 ILE A N 1
ATOM 675 C CA . ILE A 1 88 ? 4.695 -3.188 6.512 1 98.94 88 ILE A CA 1
ATOM 676 C C . ILE A 1 88 ? 6.008 -3.65 5.887 1 98.94 88 ILE A C 1
ATOM 678 O O . ILE A 1 88 ? 6.105 -4.777 5.395 1 98.94 88 ILE A O 1
ATOM 682 N N . ALA A 1 89 ? 7.047 -2.807 5.918 1 98.94 89 ALA A N 1
ATOM 683 C CA . ALA A 1 89 ? 8.336 -3.168 5.332 1 98.94 89 ALA A CA 1
ATOM 684 C C . ALA A 1 89 ? 8.977 -4.328 6.09 1 98.94 89 ALA A C 1
ATOM 686 O O . ALA A 1 89 ? 9.359 -5.332 5.488 1 98.94 89 ALA A O 1
ATOM 687 N N . LEU A 1 90 ? 9.062 -4.223 7.348 1 98.94 90 LEU A N 1
ATOM 688 C CA . LEU A 1 90 ? 9.742 -5.25 8.125 1 98.94 90 LEU A CA 1
ATOM 689 C C . LEU A 1 90 ? 8.953 -6.551 8.125 1 98.94 90 LEU A C 1
ATOM 691 O O . LEU A 1 90 ? 9.531 -7.641 8.078 1 98.94 90 LEU A O 1
ATOM 695 N N . GLY A 1 91 ? 7.598 -6.523 8.227 1 98.94 91 GLY A N 1
ATOM 696 C CA . GLY A 1 91 ? 6.785 -7.723 8.086 1 98.94 91 GLY A CA 1
ATOM 697 C C . GLY A 1 91 ? 6.938 -8.391 6.73 1 98.94 91 GLY A C 1
ATOM 698 O O . GLY A 1 91 ? 7.023 -9.617 6.648 1 98.94 91 GLY A O 1
ATOM 699 N N . SER A 1 92 ? 6.977 -7.617 5.648 1 98.94 92 SER A N 1
ATOM 700 C CA . SER A 1 92 ? 7.23 -8.148 4.312 1 98.94 92 SER A CA 1
ATOM 701 C C . SER A 1 92 ? 8.586 -8.844 4.238 1 98.94 92 SER A C 1
ATOM 703 O O . SER A 1 92 ? 8.703 -9.914 3.635 1 98.94 92 SER A O 1
ATOM 705 N N . SER A 1 93 ? 9.641 -8.188 4.82 1 98.94 93 SER A N 1
ATOM 706 C CA . SER A 1 93 ? 10.977 -8.758 4.824 1 98.94 93 SER A CA 1
ATOM 707 C C . SER A 1 93 ? 10.977 -10.156 5.441 1 98.94 93 SER A C 1
ATOM 709 O O . SER A 1 93 ? 11.555 -11.094 4.879 1 98.94 93 SER A O 1
ATOM 711 N N . VAL A 1 94 ? 10.344 -10.266 6.59 1 98.94 94 VAL A N 1
ATOM 712 C CA . VAL A 1 94 ? 10.266 -11.562 7.262 1 98.94 94 VAL A CA 1
ATOM 713 C C . VAL A 1 94 ? 9.633 -12.594 6.328 1 98.94 94 VAL A C 1
ATOM 715 O O . VAL A 1 94 ? 10.133 -13.711 6.203 1 98.94 94 VAL A O 1
ATOM 718 N N . SER A 1 95 ? 8.547 -12.25 5.676 1 98.88 95 SER A N 1
ATOM 719 C CA . SER A 1 95 ? 7.852 -13.156 4.773 1 98.88 95 SER A CA 1
ATOM 720 C C . SER A 1 95 ? 8.727 -13.539 3.582 1 98.88 95 SER A C 1
ATOM 722 O O . SER A 1 95 ? 8.766 -14.703 3.182 1 98.88 95 SER A O 1
ATOM 724 N N . TYR A 1 96 ? 9.43 -12.547 2.996 1 98.88 96 TYR A N 1
ATOM 725 C CA . TYR A 1 96 ? 10.336 -12.82 1.887 1 98.88 96 TYR A CA 1
ATOM 726 C C . TYR A 1 96 ? 11.43 -13.805 2.303 1 98.88 96 TYR A C 1
ATOM 728 O O . TYR A 1 96 ? 11.68 -14.789 1.609 1 98.88 96 TYR A O 1
ATOM 736 N N . LEU A 1 97 ? 12.047 -13.523 3.422 1 98.88 97 LEU A N 1
ATOM 737 C CA . LEU A 1 97 ? 13.164 -14.336 3.885 1 98.88 97 LEU A CA 1
ATOM 738 C C . LEU A 1 97 ? 12.703 -15.75 4.215 1 98.88 97 LEU A C 1
ATOM 740 O O . LEU A 1 97 ? 13.344 -16.734 3.818 1 98.88 97 LEU A O 1
ATOM 744 N N . ARG A 1 98 ? 11.578 -15.922 4.875 1 98.75 98 ARG A N 1
ATOM 745 C CA . ARG A 1 98 ? 11.047 -17.234 5.219 1 98.75 98 ARG A CA 1
ATOM 746 C C . ARG A 1 98 ? 10.672 -18.016 3.965 1 98.75 98 ARG A C 1
ATOM 748 O O . ARG A 1 98 ? 10.766 -19.25 3.943 1 98.75 98 ARG A O 1
ATOM 755 N N . GLY A 1 99 ? 10.289 -17.312 2.92 1 98.62 99 GLY A N 1
ATOM 756 C CA . GLY A 1 99 ? 9.867 -17.938 1.678 1 98.62 99 GLY A CA 1
ATOM 757 C C . GLY A 1 99 ? 11.008 -18.156 0.705 1 98.62 99 GLY A C 1
ATOM 758 O O . GLY A 1 99 ? 10.797 -18.688 -0.391 1 98.62 99 GLY A O 1
ATOM 759 N N . GLY A 1 100 ? 12.203 -17.656 1.025 1 98.38 100 GLY A N 1
ATOM 760 C CA . GLY A 1 100 ? 13.383 -17.922 0.22 1 98.38 100 GLY A CA 1
ATOM 761 C C . GLY A 1 100 ? 13.625 -16.891 -0.859 1 98.38 100 GLY A C 1
ATOM 762 O O . GLY A 1 100 ? 14.414 -17.109 -1.78 1 98.38 100 GLY A O 1
ATOM 763 N N . VAL A 1 101 ? 12.883 -15.836 -0.808 1 98.56 101 VAL A N 1
ATOM 764 C CA . VAL A 1 101 ? 13.133 -14.734 -1.729 1 98.56 101 VAL A CA 1
ATOM 765 C C . VAL A 1 101 ? 14.133 -13.766 -1.108 1 98.56 101 VAL A C 1
ATOM 767 O O . VAL A 1 101 ? 13.773 -12.648 -0.72 1 98.56 101 VAL A O 1
ATOM 770 N N . MET A 1 102 ? 15.414 -14.086 -1.098 1 98.62 102 MET A N 1
ATOM 771 C CA . MET A 1 102 ? 16.422 -13.531 -0.196 1 98.62 102 MET A CA 1
ATOM 772 C C . MET A 1 102 ? 16.734 -12.086 -0.559 1 98.62 102 MET A C 1
ATOM 774 O O . MET A 1 102 ? 16.797 -11.219 0.316 1 98.62 102 MET A O 1
ATOM 778 N N . SER A 1 103 ? 16.969 -11.828 -1.845 1 98.06 103 SER A N 1
ATOM 779 C CA . SER A 1 103 ? 17.312 -10.469 -2.248 1 98.06 103 SER A CA 1
ATOM 780 C C . SER A 1 103 ? 16.234 -9.477 -1.826 1 98.06 103 SER A C 1
ATOM 782 O O . SER A 1 103 ? 16.531 -8.445 -1.223 1 98.06 103 SER A O 1
ATOM 784 N N . SER A 1 104 ? 14.961 -9.836 -2.066 1 98.56 104 SER A N 1
ATOM 785 C CA . SER A 1 104 ? 13.859 -8.984 -1.639 1 98.56 104 SER A CA 1
ATOM 786 C C . SER A 1 104 ? 13.812 -8.859 -0.12 1 98.56 104 SER A C 1
ATOM 788 O O . SER A 1 104 ? 13.531 -7.781 0.411 1 98.56 104 SER A O 1
ATOM 790 N N . GLY A 1 105 ? 14.039 -9.961 0.53 1 98.81 105 GLY A N 1
ATOM 791 C CA . GLY A 1 105 ? 14.039 -9.938 1.984 1 98.81 105 GLY A CA 1
ATOM 792 C C . GLY A 1 105 ? 15.062 -8.977 2.564 1 98.81 105 GLY A C 1
ATOM 793 O O . GLY A 1 105 ? 14.734 -8.164 3.434 1 98.81 105 GLY A O 1
ATOM 794 N N . PHE A 1 106 ? 16.203 -8.977 2.057 1 98.81 106 PHE A N 1
ATOM 795 C CA . PHE A 1 106 ? 17.266 -8.156 2.611 1 98.81 106 PHE A CA 1
ATOM 796 C C . PHE A 1 106 ? 17.062 -6.688 2.252 1 98.81 106 PHE A C 1
ATOM 798 O O . PHE A 1 106 ? 17.266 -5.805 3.092 1 98.81 106 PHE A O 1
ATOM 805 N N . ILE A 1 107 ? 16.75 -6.406 1.022 1 98.81 107 ILE A N 1
ATOM 806 C CA . ILE A 1 107 ? 16.547 -5.031 0.588 1 98.81 107 ILE A CA 1
ATOM 807 C C . ILE A 1 107 ? 15.398 -4.402 1.383 1 98.81 107 ILE A C 1
ATOM 809 O O . ILE A 1 107 ? 15.492 -3.258 1.827 1 98.81 107 ILE A O 1
ATOM 813 N N . THR A 1 108 ? 14.328 -5.168 1.563 1 98.88 108 THR A N 1
ATOM 814 C CA . THR A 1 108 ? 13.172 -4.672 2.295 1 98.88 108 THR A CA 1
ATOM 815 C C . THR A 1 108 ? 13.492 -4.5 3.777 1 98.88 108 THR A C 1
ATOM 817 O O . THR A 1 108 ? 13.016 -3.568 4.422 1 98.88 108 THR A O 1
ATOM 820 N N . ALA A 1 109 ? 14.297 -5.398 4.336 1 98.88 109 ALA A N 1
ATOM 821 C CA . ALA A 1 109 ? 14.758 -5.242 5.711 1 98.88 109 ALA A CA 1
ATOM 822 C C . ALA A 1 109 ? 15.539 -3.943 5.883 1 98.88 109 ALA A C 1
ATOM 824 O O . ALA A 1 109 ? 15.312 -3.195 6.836 1 98.88 109 ALA A O 1
ATOM 825 N N . ALA A 1 110 ? 16.469 -3.682 5.012 1 98.94 110 ALA A N 1
ATOM 826 C CA . ALA A 1 110 ? 17.266 -2.465 5.066 1 98.94 110 ALA A CA 1
ATOM 827 C C . ALA A 1 110 ? 16.391 -1.222 4.941 1 98.94 110 ALA A C 1
ATOM 829 O O . ALA A 1 110 ? 16.562 -0.258 5.691 1 98.94 110 ALA A O 1
ATOM 830 N N . ALA A 1 111 ? 15.445 -1.247 4.047 1 98.94 111 ALA A N 1
ATOM 831 C CA . ALA A 1 111 ? 14.539 -0.12 3.842 1 98.94 111 ALA A CA 1
ATOM 832 C C . ALA A 1 111 ? 13.688 0.137 5.082 1 98.94 111 ALA A C 1
ATOM 834 O O . ALA A 1 111 ? 13.5 1.287 5.484 1 98.94 111 ALA A O 1
ATOM 835 N N . GLY A 1 112 ? 13.109 -0.977 5.652 1 98.88 112 GLY A N 1
ATOM 836 C CA . GLY A 1 112 ? 12.312 -0.829 6.863 1 98.88 112 GLY A CA 1
ATOM 837 C C . GLY A 1 112 ? 13.109 -0.28 8.031 1 98.88 112 GLY A C 1
ATOM 838 O O . GLY A 1 112 ? 12.633 0.597 8.758 1 98.88 112 GLY A O 1
ATOM 839 N N . ALA A 1 113 ? 14.312 -0.806 8.219 1 98.81 113 ALA A N 1
ATOM 840 C CA . ALA A 1 113 ? 15.18 -0.318 9.289 1 98.81 113 ALA A CA 1
ATOM 841 C C . ALA A 1 113 ? 15.531 1.154 9.078 1 98.81 113 ALA A C 1
ATOM 843 O O . ALA A 1 113 ? 15.516 1.938 10.031 1 98.81 113 ALA A O 1
ATOM 844 N N . PHE A 1 114 ? 15.828 1.544 7.879 1 98.88 114 PHE A N 1
ATOM 845 C CA . PHE A 1 114 ? 16.156 2.934 7.586 1 98.88 114 PHE A CA 1
ATOM 846 C C . PHE A 1 114 ? 14.953 3.838 7.805 1 98.88 114 PHE A C 1
ATOM 848 O O . PHE A 1 114 ? 15.094 4.945 8.336 1 98.88 114 PHE A O 1
ATOM 855 N N . GLN A 1 115 ? 13.781 3.414 7.391 1 98.88 115 GLN A N 1
ATOM 856 C CA . GLN A 1 115 ? 12.547 4.152 7.629 1 98.88 115 GLN A CA 1
ATOM 857 C C . GLN A 1 115 ? 12.336 4.406 9.117 1 98.88 115 GLN A C 1
ATOM 859 O O . GLN A 1 115 ? 12 5.52 9.523 1 98.88 115 GLN A O 1
ATOM 864 N N . ALA A 1 116 ? 12.484 3.346 9.891 1 98.75 116 ALA A N 1
ATOM 865 C CA . ALA A 1 116 ? 12.344 3.488 11.336 1 98.75 116 ALA A CA 1
ATOM 866 C C . ALA A 1 116 ? 13.359 4.48 11.891 1 98.75 116 ALA A C 1
ATOM 868 O O . ALA A 1 116 ? 13.008 5.375 12.664 1 98.75 116 ALA A O 1
ATOM 869 N N . TRP A 1 117 ? 14.594 4.34 11.477 1 98.62 117 TRP A N 1
ATOM 870 C CA . TRP A 1 117 ? 15.656 5.219 11.953 1 98.62 117 TRP A CA 1
ATOM 871 C C . TRP A 1 117 ? 15.383 6.668 11.57 1 98.62 117 TRP A C 1
ATOM 873 O O . TRP A 1 117 ? 15.43 7.559 12.422 1 98.62 117 TRP A O 1
ATOM 883 N N . ALA A 1 118 ? 15.031 6.934 10.359 1 98.69 118 ALA A N 1
ATOM 884 C CA . ALA A 1 118 ? 14.797 8.289 9.859 1 98.69 118 ALA A CA 1
ATOM 885 C C . ALA A 1 118 ? 13.625 8.945 10.578 1 98.69 118 ALA A C 1
ATOM 887 O O . ALA A 1 118 ? 13.656 10.141 10.875 1 98.69 118 ALA A O 1
ATOM 888 N N . ALA A 1 119 ? 12.602 8.164 10.906 1 98.31 119 ALA A N 1
ATOM 889 C CA . ALA A 1 119 ? 11.359 8.734 11.422 1 98.31 119 ALA A CA 1
ATOM 890 C C . ALA A 1 119 ? 11.406 8.875 12.945 1 98.31 119 ALA A C 1
ATOM 892 O O . ALA A 1 119 ? 10.773 9.766 13.508 1 98.31 119 ALA A O 1
ATOM 893 N N . PHE A 1 120 ? 12.18 8.008 13.617 1 97.12 120 PHE A N 1
ATOM 894 C CA . PHE A 1 120 ? 12.016 7.949 15.062 1 97.12 120 PHE A CA 1
ATOM 895 C C . PHE A 1 120 ? 13.328 8.273 15.773 1 97.12 120 PHE A C 1
ATOM 897 O O . PHE A 1 120 ? 13.336 8.562 16.969 1 97.12 120 PHE A O 1
ATOM 904 N N . ARG A 1 121 ? 14.492 8.25 15.172 1 88.06 121 ARG A N 1
ATOM 905 C CA . ARG A 1 121 ? 15.758 8.367 15.898 1 88.06 121 ARG A CA 1
ATOM 906 C C . ARG A 1 121 ? 16.719 9.305 15.172 1 88.06 121 ARG A C 1
ATOM 908 O O . ARG A 1 121 ? 17.734 9.711 15.734 1 88.06 121 ARG A O 1
ATOM 915 N N . GLY A 1 122 ? 16.469 9.625 13.984 1 76.5 122 GLY A N 1
ATOM 916 C CA . GLY A 1 122 ? 17.5 10.258 13.164 1 76.5 122 GLY A CA 1
ATOM 917 C C . GLY A 1 122 ? 17.359 11.766 13.086 1 76.5 122 GLY A C 1
ATOM 918 O O . GLY A 1 122 ? 16.328 12.32 13.492 1 76.5 122 GLY A O 1
ATOM 919 N N . MET B 1 1 ? -13.93 23.641 1.15 1 84.94 1 MET B N 1
ATOM 920 C CA . MET B 1 1 ? -13.109 22.844 2.059 1 84.94 1 MET B CA 1
ATOM 921 C C . MET B 1 1 ? -13.727 21.469 2.273 1 84.94 1 MET B C 1
ATOM 923 O O . MET B 1 1 ? -14.945 21.328 2.27 1 84.94 1 MET B O 1
ATOM 927 N N . ALA B 1 2 ? -12.82 20.469 2.326 1 92.88 2 ALA B N 1
ATOM 928 C CA . ALA B 1 2 ? -13.32 19.109 2.555 1 92.88 2 ALA B CA 1
ATOM 929 C C . ALA B 1 2 ? -14.086 19.031 3.875 1 92.88 2 ALA B C 1
ATOM 931 O O . ALA B 1 2 ? -13.688 19.641 4.867 1 92.88 2 ALA B O 1
ATOM 932 N N . ASN B 1 3 ? -15.133 18.328 3.891 1 97.19 3 ASN B N 1
ATOM 933 C CA . ASN B 1 3 ? -15.977 18.156 5.066 1 97.19 3 ASN B CA 1
ATOM 934 C C . ASN B 1 3 ? -15.398 17.109 6.016 1 97.19 3 ASN B C 1
ATOM 936 O O . ASN B 1 3 ? -15.164 15.961 5.617 1 97.19 3 ASN B O 1
ATOM 940 N N . PRO B 1 4 ? -15.109 17.516 7.266 1 98.19 4 PRO B N 1
ATOM 941 C CA . PRO B 1 4 ? -14.508 16.562 8.219 1 98.19 4 PRO B CA 1
ATOM 942 C C . PRO B 1 4 ? -15.328 15.289 8.375 1 98.19 4 PRO B C 1
ATOM 944 O O . PRO B 1 4 ? -14.758 14.211 8.57 1 98.19 4 PRO B O 1
ATOM 947 N N . SER B 1 5 ? -16.641 15.391 8.305 1 98.38 5 SER B N 1
ATOM 948 C CA . SER B 1 5 ? -17.469 14.203 8.469 1 98.38 5 SER B CA 1
ATOM 949 C C . SER B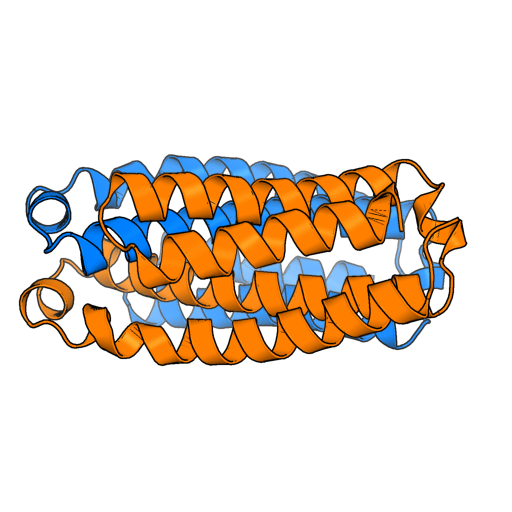 1 5 ? -17.281 13.227 7.316 1 98.38 5 SER B C 1
ATOM 951 O O . SER B 1 5 ? -17.297 12.008 7.52 1 98.38 5 SER B O 1
ATOM 953 N N . HIS B 1 6 ? -17.188 13.688 6.059 1 98.75 6 HIS B N 1
ATOM 954 C CA . HIS B 1 6 ? -16.938 12.828 4.906 1 98.75 6 HIS B CA 1
ATOM 955 C C . HIS B 1 6 ? -15.562 12.164 4.996 1 98.75 6 HIS B C 1
ATOM 957 O O . HIS B 1 6 ? -15.414 10.984 4.66 1 98.75 6 HIS B O 1
ATOM 963 N N . LEU B 1 7 ? -14.602 12.883 5.477 1 98.88 7 LEU B N 1
ATOM 964 C CA . LEU B 1 7 ? -13.258 12.336 5.648 1 98.88 7 LEU B CA 1
ATOM 965 C C . LEU B 1 7 ? -13.25 11.266 6.73 1 98.88 7 LEU B C 1
ATOM 967 O O . LEU B 1 7 ? -12.578 10.234 6.586 1 98.88 7 LEU B O 1
ATOM 971 N N . LYS B 1 8 ? -13.969 11.5 7.805 1 98.81 8 LYS B N 1
ATOM 972 C CA . LYS B 1 8 ? -14.086 10.484 8.844 1 98.81 8 LYS B CA 1
ATOM 973 C C . LYS B 1 8 ? -14.75 9.219 8.305 1 98.81 8 LYS B C 1
ATOM 975 O O . LYS B 1 8 ? -14.344 8.109 8.633 1 98.81 8 LYS B O 1
ATOM 980 N N . ALA B 1 9 ? -15.766 9.414 7.488 1 98.88 9 ALA B N 1
ATOM 981 C CA . ALA B 1 9 ? -16.438 8.266 6.879 1 98.88 9 ALA B CA 1
ATOM 982 C C . ALA B 1 9 ? -15.484 7.5 5.961 1 98.88 9 ALA B C 1
ATOM 984 O O . ALA B 1 9 ? -15.477 6.27 5.961 1 98.88 9 ALA B O 1
ATOM 985 N N . ALA B 1 10 ? -14.688 8.203 5.164 1 98.88 10 ALA B N 1
ATOM 986 C CA . ALA B 1 10 ? -13.68 7.57 4.312 1 98.88 10 ALA B CA 1
ATOM 987 C C . ALA B 1 10 ? -12.664 6.801 5.148 1 98.88 10 ALA B C 1
ATOM 989 O O . ALA B 1 10 ? -12.234 5.711 4.766 1 98.88 10 ALA B O 1
ATOM 990 N N . ALA B 1 11 ? -12.297 7.359 6.316 1 98.94 11 ALA B N 1
ATOM 991 C CA . ALA B 1 11 ? -11.336 6.707 7.207 1 98.94 11 ALA B CA 1
ATOM 992 C C . ALA B 1 11 ? -11.883 5.375 7.715 1 98.94 11 ALA B C 1
ATOM 994 O O . ALA B 1 11 ? -11.25 4.332 7.539 1 98.94 11 ALA B O 1
ATOM 995 N N . TYR B 1 12 ? -13.016 5.402 8.258 1 98.88 12 TYR B N 1
ATOM 996 C CA . TYR B 1 12 ? -13.594 4.191 8.828 1 98.88 12 TYR B CA 1
ATOM 997 C C . TYR B 1 12 ? -13.93 3.178 7.738 1 98.88 12 TYR B C 1
ATOM 999 O O . TYR B 1 12 ? -13.742 1.973 7.926 1 98.88 12 TYR B O 1
ATOM 1007 N N . GLY B 1 13 ? -14.484 3.662 6.625 1 98.88 13 GLY B N 1
ATOM 1008 C CA . GLY B 1 13 ? -14.734 2.771 5.5 1 98.88 13 GLY B CA 1
ATOM 1009 C C . GLY B 1 13 ? -13.484 2.059 5.023 1 98.88 13 GLY B C 1
ATOM 1010 O O . GLY B 1 13 ? -13.508 0.854 4.766 1 98.88 13 GLY B O 1
ATOM 1011 N N . SER B 1 14 ? -12.43 2.797 4.957 1 98.94 14 SER B N 1
ATOM 1012 C CA . SER B 1 14 ? -11.18 2.197 4.504 1 98.94 14 SER B CA 1
ATOM 1013 C C . SER B 1 14 ? -10.672 1.166 5.508 1 98.94 14 SER B C 1
ATOM 1015 O O . SER B 1 14 ? -10.07 0.162 5.117 1 98.94 14 SER B O 1
ATOM 1017 N N . LEU B 1 15 ? -10.844 1.416 6.742 1 98.88 15 LEU B N 1
ATOM 1018 C CA . LEU B 1 15 ? -10.43 0.449 7.75 1 98.88 15 LEU B CA 1
ATOM 1019 C C . LEU B 1 15 ? -11.211 -0.851 7.613 1 98.88 15 LEU B C 1
ATOM 1021 O O . LEU B 1 15 ? -10.641 -1.939 7.699 1 98.88 15 LEU B O 1
ATOM 1025 N N . VAL B 1 16 ? -12.523 -0.779 7.398 1 98.94 16 VAL B N 1
ATOM 1026 C CA . VAL B 1 16 ? -13.367 -1.95 7.172 1 98.94 16 VAL B CA 1
ATOM 1027 C C . VAL B 1 16 ? -12.906 -2.68 5.91 1 98.94 16 VAL B C 1
ATOM 1029 O O . VAL B 1 16 ? -12.797 -3.906 5.902 1 98.94 16 VAL B O 1
ATOM 1032 N N . LEU B 1 17 ? -12.609 -1.932 4.871 1 98.94 17 LEU B N 1
ATOM 1033 C CA . LEU B 1 17 ? -12.156 -2.523 3.617 1 98.94 17 LEU B CA 1
ATOM 1034 C C . LEU B 1 17 ? -10.805 -3.201 3.791 1 98.94 17 LEU B C 1
ATOM 1036 O O . LEU B 1 17 ? -10.531 -4.227 3.16 1 98.94 17 LEU B O 1
ATOM 1040 N N . ALA B 1 18 ? -9.961 -2.627 4.648 1 98.94 18 ALA B N 1
ATOM 1041 C CA . ALA B 1 18 ? -8.664 -3.25 4.902 1 98.94 18 ALA B CA 1
ATOM 1042 C C . ALA B 1 18 ? -8.836 -4.648 5.488 1 98.94 18 ALA B C 1
ATOM 1044 O O . ALA B 1 18 ? -8.164 -5.594 5.062 1 98.94 18 ALA B O 1
ATOM 1045 N N . PHE B 1 19 ? -9.688 -4.812 6.398 1 98.81 19 PHE B N 1
ATOM 1046 C CA . PHE B 1 19 ? -9.953 -6.105 7.02 1 98.81 19 PHE B CA 1
ATOM 1047 C C . PHE B 1 19 ? -10.562 -7.078 6.016 1 98.81 19 PHE B C 1
ATOM 1049 O O . PHE B 1 19 ? -10.148 -8.234 5.941 1 98.81 19 PHE B O 1
ATOM 1056 N N . GLY B 1 20 ? -11.57 -6.645 5.305 1 98.69 20 GLY B N 1
ATOM 1057 C CA . GLY B 1 20 ? -12.156 -7.48 4.27 1 98.69 20 GLY B CA 1
ATOM 1058 C C . GLY B 1 20 ? -11.164 -7.91 3.209 1 98.69 20 GLY B C 1
ATOM 1059 O O . GLY B 1 20 ? -11.172 -9.062 2.773 1 98.69 20 GLY B O 1
ATOM 1060 N N . HIS B 1 21 ? -10.359 -6.973 2.785 1 98.94 21 HIS B N 1
ATOM 1061 C CA . HIS B 1 21 ? -9.312 -7.246 1.81 1 98.94 21 HIS B CA 1
ATOM 1062 C C . HIS B 1 21 ? -8.352 -8.32 2.314 1 98.94 21 HIS B C 1
ATOM 1064 O O . HIS B 1 21 ? -8.062 -9.281 1.603 1 98.94 21 HIS B O 1
ATOM 1070 N N . ALA B 1 22 ? -7.891 -8.172 3.559 1 98.88 22 ALA B N 1
ATOM 1071 C CA . ALA B 1 22 ? -7.008 -9.18 4.137 1 98.88 22 ALA B CA 1
ATOM 1072 C C . ALA B 1 22 ? -7.699 -10.547 4.195 1 98.88 22 ALA B C 1
ATOM 1074 O O . ALA B 1 22 ? -7.121 -11.555 3.801 1 98.88 22 ALA B O 1
ATOM 1075 N N . LEU B 1 23 ? -8.914 -10.586 4.57 1 98.69 23 LEU B N 1
ATOM 1076 C CA . LEU B 1 23 ? -9.633 -11.844 4.754 1 98.69 23 LEU B CA 1
ATOM 1077 C C . LEU B 1 23 ? -9.945 -12.492 3.41 1 98.69 23 LEU B C 1
ATOM 1079 O O . LEU B 1 23 ? -10.023 -13.719 3.312 1 98.69 23 LEU B O 1
ATOM 1083 N N . SER B 1 24 ? -10.125 -11.742 2.377 1 98.69 24 SER B N 1
ATOM 1084 C CA . SER B 1 24 ? -10.484 -12.273 1.067 1 98.69 24 SER B CA 1
ATOM 1085 C C . SER B 1 24 ? -9.328 -13.062 0.454 1 98.69 24 SER B C 1
ATOM 1087 O O . SER B 1 24 ? -9.516 -13.781 -0.529 1 98.69 24 SER B O 1
ATOM 1089 N N . SER B 1 25 ? -8.133 -13 1.025 1 98.75 25 SER B N 1
ATOM 1090 C CA . SER B 1 25 ? -7 -13.797 0.565 1 98.75 25 SER B CA 1
ATOM 1091 C C . SER B 1 25 ? -7.348 -15.289 0.546 1 98.75 25 SER B C 1
ATOM 1093 O O . SER B 1 25 ? -6.836 -16.031 -0.285 1 98.75 25 SER B O 1
ATOM 1095 N N . ARG B 1 26 ? -8.188 -15.695 1.368 1 98.69 26 ARG B N 1
ATOM 1096 C CA . ARG B 1 26 ? -8.531 -17.109 1.483 1 98.69 26 ARG B CA 1
ATOM 1097 C C . ARG B 1 26 ? -9.18 -17.625 0.201 1 98.69 26 ARG B C 1
ATOM 1099 O O . ARG B 1 26 ? -9.102 -18.812 -0.109 1 98.69 26 ARG B O 1
ATOM 1106 N N . LYS B 1 27 ? -9.883 -16.766 -0.543 1 98.19 27 LYS B N 1
ATOM 1107 C CA . LYS B 1 27 ? -10.594 -17.156 -1.762 1 98.19 27 LYS B CA 1
ATOM 1108 C C . LYS B 1 27 ? -9.617 -17.625 -2.84 1 98.19 27 LYS B C 1
ATOM 1110 O O . LYS B 1 27 ? -9.992 -18.391 -3.729 1 98.19 27 LYS B O 1
ATOM 1115 N N . PHE B 1 28 ? -8.367 -17.125 -2.729 1 98.56 28 PHE B N 1
ATOM 1116 C CA . PHE B 1 28 ? -7.477 -17.516 -3.82 1 98.56 28 PHE B CA 1
ATOM 1117 C C . PHE B 1 28 ? -6.215 -18.172 -3.287 1 98.56 28 PHE B C 1
ATOM 1119 O O . PHE B 1 28 ? -5.621 -19.016 -3.959 1 98.56 28 PHE B O 1
ATOM 1126 N N . MET B 1 29 ? -5.82 -17.906 -2.021 1 98.75 29 MET B N 1
ATOM 1127 C CA . MET B 1 29 ? -4.582 -18.469 -1.494 1 98.75 29 MET B CA 1
ATOM 1128 C C . MET B 1 29 ? -4.801 -19.906 -1.03 1 98.75 29 MET B C 1
ATOM 1130 O O . MET B 1 29 ? -3.84 -20.656 -0.812 1 98.75 29 MET B O 1
ATOM 1134 N N . ARG B 1 30 ? -6.027 -20.312 -0.905 1 98.69 30 ARG B N 1
ATOM 1135 C CA . ARG B 1 30 ? -6.32 -21.688 -0.522 1 98.69 30 ARG B CA 1
ATOM 1136 C C . ARG B 1 30 ? -6.445 -22.578 -1.751 1 98.69 30 ARG B C 1
ATOM 1138 O O . ARG B 1 30 ? -6.512 -23.812 -1.63 1 98.69 30 ARG B O 1
ATOM 1145 N N . LEU B 1 31 ? -6.477 -22 -2.896 1 98.62 31 LEU B N 1
ATOM 1146 C CA . LEU B 1 31 ? -6.508 -22.797 -4.121 1 98.62 31 LEU B CA 1
ATOM 1147 C C . LEU B 1 31 ? -5.238 -23.625 -4.262 1 98.62 31 LEU B C 1
ATOM 1149 O O . LEU B 1 31 ? -4.137 -23.141 -4.012 1 98.62 31 LEU B O 1
ATOM 1153 N N . ARG B 1 32 ? -5.422 -24.938 -4.645 1 98.5 32 ARG B N 1
ATOM 1154 C CA . ARG B 1 32 ? -4.293 -25.844 -4.805 1 98.5 32 ARG B CA 1
ATOM 1155 C C . ARG B 1 32 ? -3.271 -25.281 -5.785 1 98.5 32 ARG B C 1
ATOM 1157 O O . ARG B 1 32 ? -2.066 -25.328 -5.523 1 98.5 32 ARG B O 1
ATOM 1164 N N . ARG B 1 33 ? -3.732 -24.766 -6.969 1 98.56 33 ARG B N 1
ATOM 1165 C CA . ARG B 1 33 ? -2.832 -24.234 -7.98 1 98.56 33 ARG B CA 1
ATOM 1166 C C . ARG B 1 33 ? -2.008 -23.078 -7.422 1 98.56 33 ARG B C 1
ATOM 1168 O O . ARG B 1 33 ? -0.852 -22.891 -7.805 1 98.56 33 ARG B O 1
ATOM 1175 N N . PHE B 1 34 ? -2.57 -22.234 -6.516 1 98.81 34 PHE B N 1
ATOM 1176 C CA . PHE B 1 34 ? -1.831 -21.156 -5.867 1 98.81 34 PHE B CA 1
ATOM 1177 C C . PHE B 1 34 ? -0.756 -21.719 -4.945 1 98.81 34 PHE B C 1
ATOM 1179 O O . PHE B 1 34 ? 0.387 -21.266 -4.965 1 98.81 34 PHE B O 1
ATOM 1186 N N . GLN B 1 35 ? -1.136 -22.719 -4.188 1 98.62 35 GLN B N 1
ATOM 1187 C CA . GLN B 1 35 ? -0.231 -23.312 -3.205 1 98.62 35 GLN B CA 1
ATOM 1188 C C . GLN B 1 35 ? 0.925 -24.031 -3.885 1 98.62 35 GLN B C 1
ATOM 1190 O O . GLN B 1 35 ? 1.946 -24.312 -3.254 1 98.62 35 GLN B O 1
ATOM 1195 N N . GLU B 1 36 ? 0.765 -24.344 -5.164 1 98.44 36 GLU B N 1
ATOM 1196 C CA . GLU B 1 36 ? 1.783 -25.078 -5.902 1 98.44 36 GLU B CA 1
ATOM 1197 C C . GLU B 1 36 ? 2.68 -24.141 -6.699 1 98.44 36 GLU B C 1
ATOM 1199 O O . GLU B 1 36 ? 3.543 -24.594 -7.457 1 98.44 36 GLU B O 1
ATOM 1204 N N . LEU B 1 37 ? 2.5 -22.906 -6.551 1 98.75 37 LEU B N 1
ATOM 1205 C CA . LEU B 1 37 ? 3.365 -21.938 -7.211 1 98.75 37 LEU B CA 1
ATOM 1206 C C . LEU B 1 37 ? 4.809 -22.078 -6.746 1 98.75 37 LEU B C 1
ATOM 1208 O O . LEU B 1 37 ? 5.059 -22.453 -5.594 1 98.75 37 LEU B O 1
ATOM 1212 N N . PRO B 1 38 ? 5.703 -21.766 -7.766 1 98.56 38 PRO B N 1
ATOM 1213 C CA . PRO B 1 38 ? 7.074 -21.609 -7.27 1 98.56 38 PRO B CA 1
ATOM 1214 C C . PRO B 1 38 ? 7.18 -20.562 -6.156 1 98.56 38 PRO B C 1
ATOM 1216 O O . PRO B 1 38 ? 6.391 -19.625 -6.113 1 98.56 38 PRO B O 1
ATOM 1219 N N . SER B 1 39 ? 8.133 -20.75 -5.273 1 98.38 39 SER B N 1
ATOM 1220 C CA . SER B 1 39 ? 8.258 -19.953 -4.051 1 98.38 39 SER B CA 1
ATOM 1221 C C . SER B 1 39 ? 8.234 -18.469 -4.355 1 98.38 39 SER B C 1
ATOM 1223 O O . SER B 1 39 ? 7.547 -17.703 -3.672 1 98.38 39 SER B O 1
ATOM 1225 N N . ILE B 1 40 ? 8.977 -18.031 -5.352 1 98.75 40 ILE B N 1
ATOM 1226 C CA . ILE B 1 40 ? 9.039 -16.609 -5.645 1 98.75 40 ILE B CA 1
ATOM 1227 C C . ILE B 1 40 ? 7.641 -16.078 -5.961 1 98.75 40 ILE B C 1
ATOM 1229 O O . ILE B 1 40 ? 7.258 -15.008 -5.5 1 98.75 40 ILE B O 1
ATOM 1233 N N . ALA B 1 41 ? 6.824 -16.766 -6.723 1 98.94 41 ALA B N 1
ATOM 1234 C CA . ALA B 1 41 ? 5.48 -16.328 -7.086 1 98.94 41 ALA B CA 1
ATOM 1235 C C . ALA B 1 41 ? 4.539 -16.391 -5.887 1 98.94 41 ALA B C 1
ATOM 1237 O O . ALA B 1 41 ? 3.742 -15.484 -5.656 1 98.94 41 ALA B O 1
ATOM 1238 N N . TYR B 1 42 ? 4.625 -17.516 -5.145 1 98.94 42 TYR B N 1
ATOM 1239 C CA . TYR B 1 42 ? 3.793 -17.688 -3.959 1 98.94 42 TYR B CA 1
ATOM 1240 C C . TYR B 1 42 ? 4.039 -16.578 -2.947 1 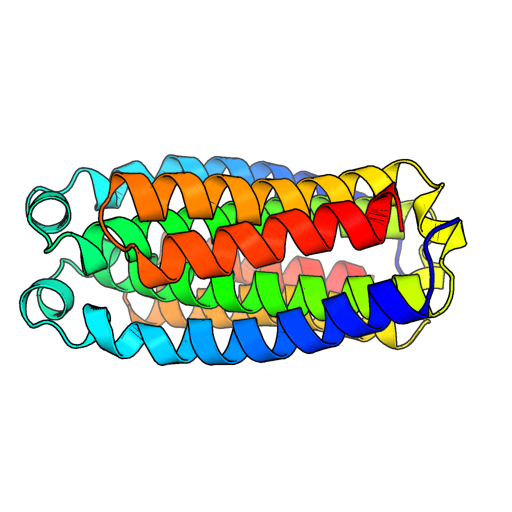98.94 42 TYR B C 1
ATOM 1242 O O . TYR B 1 42 ? 3.096 -15.922 -2.492 1 98.94 42 TYR B O 1
ATOM 1250 N N . VAL B 1 43 ? 5.258 -16.281 -2.635 1 98.94 43 VAL B N 1
ATOM 1251 C CA . VAL B 1 43 ? 5.633 -15.336 -1.59 1 98.94 43 VAL B CA 1
ATOM 1252 C C . VAL B 1 43 ? 5.336 -13.914 -2.057 1 98.94 43 VAL B C 1
ATOM 1254 O O . VAL B 1 43 ? 4.727 -13.125 -1.327 1 98.94 43 VAL B O 1
ATOM 1257 N N . CYS B 1 44 ? 5.719 -13.57 -3.27 1 98.94 44 CYS B N 1
ATOM 1258 C CA . CYS B 1 44 ? 5.512 -12.219 -3.773 1 98.94 44 CYS B CA 1
ATOM 1259 C C . CYS B 1 44 ? 4.023 -11.898 -3.883 1 98.94 44 CYS B C 1
ATOM 1261 O O . CYS B 1 44 ? 3.59 -10.805 -3.535 1 98.94 44 CYS B O 1
ATOM 1263 N N . SER B 1 45 ? 3.238 -12.883 -4.352 1 98.94 45 SER B N 1
ATOM 1264 C CA . SER B 1 45 ? 1.796 -12.68 -4.434 1 98.94 45 SER B CA 1
ATOM 1265 C C . SER B 1 45 ? 1.188 -12.461 -3.055 1 98.94 45 SER B C 1
ATOM 1267 O O . SER B 1 45 ? 0.359 -11.562 -2.873 1 98.94 45 SER B O 1
ATOM 1269 N N . THR B 1 46 ? 1.649 -13.25 -2.084 1 98.94 46 THR B N 1
ATOM 1270 C CA . THR B 1 46 ? 1.136 -13.156 -0.721 1 98.94 46 THR B CA 1
ATOM 1271 C C . THR B 1 46 ? 1.524 -11.828 -0.084 1 98.94 46 THR B C 1
ATOM 1273 O O . THR B 1 46 ? 0.67 -11.117 0.452 1 98.94 46 THR B O 1
ATOM 1276 N N . VAL B 1 47 ? 2.768 -11.508 -0.177 1 98.94 47 VAL B N 1
ATOM 1277 C CA . VAL B 1 47 ? 3.277 -10.273 0.415 1 98.94 47 VAL B CA 1
ATOM 1278 C C . VAL B 1 47 ? 2.596 -9.07 -0.233 1 98.94 47 VAL B C 1
ATOM 1280 O O . VAL B 1 47 ? 2.152 -8.156 0.46 1 98.94 47 VAL B O 1
ATOM 1283 N N . GLY B 1 48 ? 2.49 -9.078 -1.539 1 98.94 48 GLY B N 1
ATOM 1284 C CA . GLY B 1 48 ? 1.821 -7.988 -2.238 1 98.94 48 GLY B CA 1
ATOM 1285 C C . GLY B 1 48 ? 0.388 -7.781 -1.786 1 98.94 48 GLY B C 1
ATOM 1286 O O . GLY B 1 48 ? -0.048 -6.645 -1.588 1 98.94 48 GLY B O 1
ATOM 1287 N N . TRP B 1 49 ? -0.301 -8.906 -1.646 1 98.94 49 TRP B N 1
ATOM 1288 C CA . TRP B 1 49 ? -1.697 -8.805 -1.236 1 98.94 49 TRP B CA 1
ATOM 1289 C C . TRP B 1 49 ? -1.815 -8.117 0.12 1 98.94 49 TRP B C 1
ATOM 1291 O O . TRP B 1 49 ? -2.633 -7.207 0.295 1 98.94 49 TRP B O 1
ATOM 1301 N N . PHE B 1 50 ? -1.013 -8.422 1.038 1 98.88 50 PHE B N 1
ATOM 1302 C CA . PHE B 1 50 ? -1.126 -7.871 2.383 1 98.88 50 PHE B CA 1
ATOM 1303 C C . PHE B 1 50 ? -0.538 -6.465 2.439 1 98.88 50 PHE B C 1
ATOM 1305 O O . PHE B 1 50 ? -0.958 -5.645 3.256 1 98.88 50 PHE B O 1
ATOM 1312 N N . GLN B 1 51 ? 0.418 -6.207 1.575 1 98.94 51 GLN B N 1
ATOM 1313 C CA . GLN B 1 51 ? 0.804 -4.809 1.396 1 98.94 51 GLN B CA 1
ATOM 1314 C C . GLN B 1 51 ? -0.38 -3.967 0.932 1 98.94 51 GLN B C 1
ATOM 1316 O O . GLN B 1 51 ? -0.529 -2.814 1.346 1 98.94 51 GLN B O 1
ATOM 1321 N N . GLY B 1 52 ? -1.246 -4.508 0.076 1 98.94 52 GLY B N 1
ATOM 1322 C CA . GLY B 1 52 ? -2.477 -3.832 -0.307 1 98.94 52 GLY B CA 1
ATOM 1323 C C . GLY B 1 52 ? -3.391 -3.547 0.869 1 98.94 52 GLY B C 1
ATOM 1324 O O . GLY B 1 52 ? -4.016 -2.484 0.935 1 98.94 52 GLY B O 1
ATOM 1325 N N . SER B 1 53 ? -3.467 -4.469 1.838 1 98.94 53 SER B N 1
ATOM 1326 C CA . SER B 1 53 ? -4.215 -4.203 3.062 1 98.94 53 SER B CA 1
ATOM 1327 C C . SER B 1 53 ? -3.584 -3.064 3.857 1 98.94 53 SER B C 1
ATOM 1329 O O . SER B 1 53 ? -4.289 -2.25 4.453 1 98.94 53 SER B O 1
ATOM 1331 N N . GLY B 1 54 ? -2.262 -3.098 3.857 1 98.88 54 GLY B N 1
ATOM 1332 C CA . GLY B 1 54 ? -1.559 -2.002 4.508 1 98.88 54 GLY B CA 1
ATOM 1333 C C . GLY B 1 54 ? -1.878 -0.647 3.902 1 98.88 54 GLY B C 1
ATOM 1334 O O . GLY B 1 54 ? -2.086 0.329 4.629 1 98.88 54 GLY B O 1
ATOM 1335 N N . TYR B 1 55 ? -1.935 -0.596 2.553 1 98.94 55 TYR B N 1
ATOM 1336 C CA . TYR B 1 55 ? -2.342 0.613 1.845 1 98.94 55 TYR B CA 1
ATOM 1337 C C . TYR B 1 55 ? -3.711 1.086 2.318 1 98.94 55 TYR B C 1
ATOM 1339 O O . TYR B 1 55 ? -3.928 2.285 2.51 1 98.94 55 TYR B O 1
ATOM 1347 N N . LEU B 1 56 ? -4.613 0.226 2.529 1 99 56 LEU B N 1
ATOM 1348 C CA . LEU B 1 56 ? -5.957 0.6 2.957 1 99 56 LEU B CA 1
ATOM 1349 C C . LEU B 1 56 ? -5.945 1.128 4.387 1 99 56 LEU B C 1
ATOM 1351 O O . LEU B 1 56 ? -6.695 2.049 4.719 1 99 56 LEU B O 1
ATOM 1355 N N . VAL B 1 57 ? -5.102 0.566 5.262 1 98.94 57 VAL B N 1
ATOM 1356 C CA . VAL B 1 57 ? -4.969 1.103 6.613 1 98.94 57 VAL B CA 1
ATOM 1357 C C . VAL B 1 57 ? -4.344 2.494 6.555 1 98.94 57 VAL B C 1
ATOM 1359 O O . VAL B 1 57 ? -4.762 3.4 7.281 1 98.94 57 VAL B O 1
ATOM 1362 N N . LEU B 1 58 ? -3.332 2.686 5.699 1 98.94 58 LEU B N 1
ATOM 1363 C CA . LEU B 1 58 ? -2.744 4.008 5.508 1 98.94 58 LEU B CA 1
ATOM 1364 C C . LEU B 1 58 ? -3.797 5.008 5.047 1 98.94 58 LEU B C 1
ATOM 1366 O O . LEU B 1 58 ? -3.848 6.137 5.543 1 98.94 58 LEU B O 1
ATOM 1370 N N . THR B 1 59 ? -4.629 4.57 4.094 1 98.94 59 THR B N 1
ATOM 1371 C CA . THR B 1 59 ? -5.719 5.41 3.613 1 98.94 59 THR B CA 1
ATOM 1372 C C . THR B 1 59 ? -6.621 5.84 4.77 1 98.94 59 THR B C 1
ATOM 1374 O O . THR B 1 59 ? -7 7.008 4.863 1 98.94 59 THR B O 1
ATOM 1377 N N . ALA B 1 60 ? -6.902 4.895 5.652 1 98.94 60 ALA B N 1
ATOM 1378 C CA . ALA B 1 60 ? -7.738 5.191 6.812 1 98.94 60 ALA B CA 1
ATOM 1379 C C . ALA B 1 60 ? -7.086 6.242 7.703 1 98.94 60 ALA B C 1
ATOM 1381 O O . ALA B 1 60 ? -7.711 7.246 8.055 1 98.94 60 ALA B O 1
ATOM 1382 N N . LEU B 1 61 ? -5.859 6.098 8.016 1 98.94 61 LEU B N 1
ATOM 1383 C CA . LEU B 1 61 ? -5.168 6.984 8.945 1 98.94 61 LEU B CA 1
ATOM 1384 C C . LEU B 1 61 ? -4.988 8.375 8.344 1 98.94 61 LEU B C 1
ATOM 1386 O O . LEU B 1 61 ? -5.109 9.383 9.047 1 98.94 61 LEU B O 1
ATOM 1390 N N . LEU B 1 62 ? -4.73 8.422 7.105 1 98.88 62 LEU B N 1
ATOM 1391 C CA . LEU B 1 62 ? -4.559 9.711 6.441 1 98.88 62 LEU B CA 1
ATOM 1392 C C . LEU B 1 62 ? -5.879 10.469 6.375 1 98.88 62 LEU B C 1
ATOM 1394 O O . LEU B 1 62 ? -5.922 11.68 6.625 1 98.88 62 LEU B O 1
ATOM 1398 N N . ASN B 1 63 ? -6.918 9.758 6.062 1 98.94 63 ASN B N 1
ATOM 1399 C CA . ASN B 1 63 ? -8.227 10.406 6.074 1 98.94 63 ASN B CA 1
ATOM 1400 C C . ASN B 1 63 ? -8.609 10.859 7.48 1 98.94 63 ASN B C 1
ATOM 1402 O O . ASN B 1 63 ? -9.242 11.906 7.648 1 98.94 63 ASN B O 1
ATOM 1406 N N . LEU B 1 64 ? -8.266 10.094 8.5 1 98.88 64 LEU B N 1
ATOM 1407 C CA . LEU B 1 64 ? -8.484 10.547 9.875 1 98.88 64 LEU B CA 1
ATOM 1408 C C . LEU B 1 64 ? -7.715 11.828 10.148 1 98.88 64 LEU B C 1
ATOM 1410 O O . LEU B 1 64 ? -8.258 12.773 10.734 1 98.88 64 LEU B O 1
ATOM 1414 N N . GLN B 1 65 ? -6.496 11.852 9.742 1 98.56 65 GLN B N 1
ATOM 1415 C CA . GLN B 1 65 ? -5.672 13.039 9.914 1 98.56 65 GLN B CA 1
ATOM 1416 C C . GLN B 1 65 ? -6.312 14.25 9.242 1 98.56 65 GLN B C 1
ATOM 1418 O O . GLN B 1 65 ? -6.395 15.328 9.836 1 98.56 65 GLN B O 1
ATOM 1423 N N . TRP B 1 66 ? -6.738 14.047 8.039 1 98.5 66 TRP B N 1
ATOM 1424 C CA . TRP B 1 66 ? -7.332 15.148 7.285 1 98.5 66 TRP B CA 1
ATOM 1425 C C . TRP B 1 66 ? -8.68 15.539 7.879 1 98.5 66 TRP B C 1
ATOM 1427 O O . TRP B 1 66 ? -9.094 16.703 7.781 1 98.5 66 TRP B O 1
ATOM 1437 N N . SER B 1 67 ? -9.367 14.641 8.523 1 98.56 67 SER B N 1
ATOM 1438 C CA . SER B 1 67 ? -10.633 14.984 9.156 1 98.56 67 SER B CA 1
ATOM 1439 C C . SER B 1 67 ? -10.414 15.922 10.344 1 98.56 67 SER B C 1
ATOM 1441 O O . SER B 1 67 ? -11.305 16.703 10.688 1 98.56 67 SER B O 1
ATOM 1443 N N . LEU B 1 68 ? -9.281 15.844 10.977 1 98.06 68 LEU B N 1
ATOM 1444 C CA . LEU B 1 68 ? -8.953 16.688 12.117 1 98.06 68 LEU B CA 1
ATOM 1445 C C . LEU B 1 68 ? -8.5 18.078 11.648 1 98.06 68 LEU B C 1
ATOM 1447 O O . LEU B 1 68 ? -8.656 19.062 12.383 1 98.06 68 LEU B O 1
ATOM 1451 N N . ASN B 1 69 ? -7.957 18.188 10.484 1 97.12 69 ASN B N 1
ATOM 1452 C CA . ASN B 1 69 ? -7.523 19.438 9.859 1 97.12 69 ASN B CA 1
ATOM 1453 C C . ASN B 1 69 ? -7.73 19.406 8.344 1 97.12 69 ASN B C 1
ATOM 1455 O O . ASN B 1 69 ? -6.77 19.281 7.586 1 97.12 69 ASN B O 1
ATOM 1459 N N . PRO B 1 70 ? -8.914 19.688 7.875 1 97.56 70 PRO B N 1
ATOM 1460 C CA . PRO B 1 70 ? -9.234 19.547 6.453 1 97.56 70 PRO B CA 1
ATOM 1461 C C . PRO B 1 70 ? -8.445 20.516 5.574 1 97.56 70 PRO B C 1
ATOM 1463 O O . PRO B 1 70 ? -8.219 20.234 4.391 1 97.56 70 PRO B O 1
ATOM 1466 N N . GLN B 1 71 ? -7.879 21.625 6.113 1 96.94 71 GLN B N 1
ATOM 1467 C CA . GLN B 1 71 ? -7.125 22.609 5.348 1 96.94 71 GLN B CA 1
ATOM 1468 C C . GLN B 1 71 ? -5.785 22.047 4.887 1 96.94 71 GLN B C 1
ATOM 1470 O O . GLN B 1 71 ? -5.156 22.594 3.977 1 96.94 71 GLN B O 1
ATOM 1475 N N . ALA B 1 72 ? -5.387 21 5.531 1 96.94 72 ALA B N 1
ATOM 1476 C CA . ALA B 1 72 ? -4.141 20.344 5.133 1 96.94 72 ALA B CA 1
ATOM 1477 C C . ALA B 1 72 ? -4.215 19.859 3.688 1 96.94 72 ALA B C 1
ATOM 1479 O O . ALA B 1 72 ? -3.191 19.75 3.006 1 96.94 72 ALA B O 1
ATOM 1480 N N . LEU B 1 73 ? -5.445 19.641 3.166 1 98.25 73 LEU B N 1
ATOM 1481 C CA . LEU B 1 73 ? -5.629 19.141 1.806 1 98.25 73 LEU B CA 1
ATOM 1482 C C . LEU B 1 73 ? -5.43 20.266 0.79 1 98.25 73 LEU B C 1
ATOM 1484 O O . LEU B 1 73 ? -5.379 20 -0.416 1 98.25 73 LEU B O 1
ATOM 1488 N N . ASP B 1 74 ? -5.203 21.453 1.239 1 96.62 74 ASP B N 1
ATOM 1489 C CA . ASP B 1 74 ? -4.859 22.562 0.343 1 96.62 74 ASP B CA 1
ATOM 1490 C C . ASP B 1 74 ? -3.367 22.562 0.017 1 96.62 74 ASP B C 1
ATOM 1492 O O . ASP B 1 74 ? -2.93 23.219 -0.924 1 96.62 74 ASP B O 1
ATOM 1496 N N . GLU B 1 75 ? -2.605 21.875 0.818 1 96.69 75 GLU B N 1
ATOM 1497 C CA . GLU B 1 75 ? -1.173 21.734 0.569 1 96.69 75 GLU B CA 1
ATOM 1498 C C . GLU B 1 75 ? -0.899 20.781 -0.585 1 96.69 75 GLU B C 1
ATOM 1500 O O . GLU B 1 75 ? -1.454 19.672 -0.63 1 96.69 75 GLU B O 1
ATOM 1505 N N . PRO B 1 76 ? -0.04 21.109 -1.499 1 97.19 76 PRO B N 1
ATOM 1506 C CA . PRO B 1 76 ? 0.169 20.328 -2.723 1 97.19 76 PRO B CA 1
ATOM 1507 C C . PRO B 1 76 ? 0.563 18.875 -2.441 1 97.19 76 PRO B C 1
ATOM 1509 O O . PRO B 1 76 ? 0.09 17.969 -3.119 1 97.19 76 PRO B O 1
ATOM 1512 N N . LEU B 1 77 ? 1.401 18.609 -1.488 1 97.75 77 LEU B N 1
ATOM 1513 C CA . LEU B 1 77 ? 1.834 17.25 -1.214 1 97.75 77 LEU B CA 1
ATOM 1514 C C . LEU B 1 77 ? 0.681 16.406 -0.671 1 97.75 77 LEU B C 1
ATOM 1516 O O . LEU B 1 77 ? 0.519 15.25 -1.052 1 97.75 77 LEU B O 1
ATOM 1520 N N . ASN B 1 78 ? -0.121 17.016 0.176 1 98.19 78 ASN B N 1
ATOM 1521 C CA . ASN B 1 78 ? -1.291 16.297 0.668 1 98.19 78 ASN B CA 1
ATOM 1522 C C . ASN B 1 78 ? -2.289 16.016 -0.451 1 98.19 78 ASN B C 1
ATOM 1524 O O . ASN B 1 78 ? -2.883 14.938 -0.502 1 98.19 78 ASN B O 1
ATOM 1528 N N . ARG B 1 79 ? -2.453 16.953 -1.305 1 98 79 ARG B N 1
ATOM 1529 C CA . ARG B 1 79 ? -3.336 16.75 -2.447 1 98 79 ARG B CA 1
ATOM 1530 C C . ARG B 1 79 ? -2.822 15.617 -3.332 1 98 79 ARG B C 1
ATOM 1532 O O . ARG B 1 79 ? -3.605 14.805 -3.828 1 98 79 ARG B O 1
ATOM 1539 N N . ALA B 1 80 ? -1.53 15.594 -3.529 1 98.69 80 ALA B N 1
ATOM 1540 C CA . ALA B 1 80 ? -0.916 14.531 -4.324 1 98.69 80 ALA B CA 1
ATOM 1541 C C . ALA B 1 80 ? -1.103 13.172 -3.658 1 98.69 80 ALA B C 1
ATOM 1543 O O . ALA B 1 80 ? -1.375 12.172 -4.336 1 98.69 80 ALA B O 1
ATOM 1544 N N . ILE B 1 81 ? -0.945 13.102 -2.352 1 98.94 81 ILE B N 1
ATOM 1545 C CA . ILE B 1 81 ? -1.126 11.852 -1.611 1 98.94 81 ILE B CA 1
ATOM 1546 C C . ILE B 1 81 ? -2.576 11.391 -1.73 1 98.94 81 ILE B C 1
ATOM 1548 O O . ILE B 1 81 ? -2.836 10.219 -2.031 1 98.94 81 ILE B O 1
ATOM 1552 N N . ALA B 1 82 ? -3.52 12.336 -1.568 1 98.88 82 ALA B N 1
ATOM 1553 C CA . ALA B 1 82 ? -4.93 11.977 -1.714 1 98.88 82 ALA B CA 1
ATOM 1554 C C . ALA B 1 82 ? -5.223 11.477 -3.125 1 98.88 82 ALA B C 1
ATOM 1556 O O . ALA B 1 82 ? -5.977 10.516 -3.305 1 98.88 82 ALA B O 1
ATOM 1557 N N . GLY B 1 83 ? -4.668 12.117 -4.098 1 98.88 83 GLY B N 1
ATOM 1558 C CA . GLY B 1 83 ? -4.801 11.664 -5.473 1 98.88 83 GLY B CA 1
ATOM 1559 C C . GLY B 1 83 ? -4.258 10.266 -5.695 1 98.88 83 GLY B C 1
ATOM 1560 O O . GLY B 1 83 ? -4.875 9.461 -6.391 1 98.88 83 GLY B O 1
ATOM 1561 N N . LEU B 1 84 ? -3.102 9.984 -5.078 1 98.94 84 LEU B N 1
ATOM 1562 C CA . LEU B 1 84 ? -2.486 8.672 -5.234 1 98.94 84 LEU B CA 1
ATOM 1563 C C . LEU B 1 84 ? -3.35 7.59 -4.594 1 98.94 84 LEU B C 1
ATOM 1565 O O . LEU B 1 84 ? -3.531 6.512 -5.168 1 98.94 84 LEU B O 1
ATOM 1569 N N . LEU B 1 85 ? -3.896 7.898 -3.414 1 98.94 85 LEU B N 1
ATOM 1570 C CA . LEU B 1 85 ? -4.812 6.949 -2.791 1 98.94 85 LEU B CA 1
ATOM 1571 C C . LEU B 1 85 ? -5.965 6.609 -3.73 1 98.94 85 LEU B C 1
ATOM 1573 O O . LEU B 1 85 ? -6.312 5.438 -3.893 1 98.94 85 LEU B O 1
ATOM 1577 N N . THR B 1 86 ? -6.496 7.598 -4.359 1 98.94 86 THR B N 1
ATOM 1578 C CA . THR B 1 86 ? -7.613 7.457 -5.285 1 98.94 86 THR B CA 1
ATOM 1579 C C . THR B 1 86 ? -7.195 6.668 -6.523 1 98.94 86 THR B C 1
ATOM 1581 O O . THR B 1 86 ? -7.891 5.742 -6.941 1 98.94 86 THR B O 1
ATOM 1584 N N . LEU B 1 87 ? -6.059 6.992 -7.062 1 98.94 87 LEU B N 1
ATOM 1585 C CA . LEU B 1 87 ? -5.562 6.352 -8.281 1 98.94 87 LEU B CA 1
ATOM 1586 C C . LEU B 1 87 ? -5.309 4.867 -8.047 1 98.94 87 LEU B C 1
ATOM 1588 O O . LEU B 1 87 ? -5.594 4.039 -8.914 1 98.94 87 LEU B O 1
ATOM 1592 N N . ILE B 1 88 ? -4.734 4.531 -6.906 1 98.94 88 ILE B N 1
ATOM 1593 C CA . ILE B 1 88 ? -4.496 3.129 -6.59 1 98.94 88 ILE B CA 1
ATOM 1594 C C . ILE B 1 88 ? -5.824 2.381 -6.531 1 98.94 88 ILE B C 1
ATOM 1596 O O . ILE B 1 88 ? -5.957 1.288 -7.086 1 98.94 88 ILE B O 1
ATOM 1600 N N . ALA B 1 89 ? -6.848 2.957 -5.887 1 98.94 89 ALA B N 1
ATOM 1601 C CA . ALA B 1 89 ? -8.148 2.305 -5.773 1 98.94 89 ALA B CA 1
ATOM 1602 C C . ALA B 1 89 ? -8.812 2.162 -7.141 1 98.94 89 ALA B C 1
ATOM 1604 O O . ALA B 1 89 ? -9.227 1.067 -7.527 1 98.94 89 ALA B O 1
ATOM 1605 N N . LEU B 1 90 ? -8.883 3.199 -7.859 1 98.94 90 LEU B N 1
ATOM 1606 C CA . LEU B 1 90 ? -9.586 3.16 -9.141 1 98.94 90 LEU B CA 1
ATOM 1607 C C . LEU B 1 90 ? -8.828 2.316 -10.156 1 98.94 90 LEU B C 1
ATOM 1609 O O . LEU B 1 90 ? -9.43 1.599 -10.953 1 98.94 90 LEU B O 1
ATOM 1613 N N . GLY B 1 91 ? -7.477 2.385 -10.211 1 98.94 91 GLY B N 1
ATOM 1614 C CA . GLY B 1 91 ? -6.695 1.5 -11.055 1 98.94 91 GLY B CA 1
ATOM 1615 C C . GLY B 1 91 ? -6.867 0.033 -10.711 1 98.94 91 GLY B C 1
ATOM 1616 O O . GLY B 1 91 ? -6.984 -0.812 -11.602 1 98.94 91 GLY B O 1
ATOM 1617 N N . SER B 1 92 ? -6.898 -0.305 -9.414 1 98.94 92 SER B N 1
ATOM 1618 C CA . SER B 1 92 ? -7.168 -1.669 -8.969 1 98.94 92 SER B CA 1
ATOM 1619 C C . SER B 1 92 ? -8.539 -2.143 -9.445 1 98.94 92 SER B C 1
ATOM 1621 O O . SER B 1 92 ? -8.695 -3.287 -9.875 1 98.94 92 SER B O 1
ATOM 1623 N N . SER B 1 93 ? -9.57 -1.257 -9.289 1 98.94 93 SER B N 1
ATOM 1624 C CA . SER B 1 93 ? -10.922 -1.591 -9.719 1 98.94 93 SER B CA 1
ATOM 1625 C C . SER B 1 93 ? -10.953 -2.008 -11.188 1 98.94 93 SER B C 1
ATOM 1627 O O . SER B 1 93 ? -11.562 -3.021 -11.539 1 98.94 93 SER B O 1
ATOM 1629 N N . VAL B 1 94 ? -10.312 -1.206 -12.023 1 98.94 94 VAL B N 1
ATOM 1630 C CA . VAL B 1 94 ? -10.266 -1.518 -13.445 1 98.94 94 VAL B CA 1
ATOM 1631 C C . VAL B 1 94 ? -9.664 -2.906 -13.648 1 98.94 94 VAL B C 1
ATOM 1633 O O . VAL B 1 94 ? -10.188 -3.709 -14.422 1 98.94 94 VAL B O 1
ATOM 1636 N N . SER B 1 95 ? -8.578 -3.215 -12.984 1 98.88 95 SER B N 1
ATOM 1637 C CA . SER B 1 95 ? -7.906 -4.504 -13.117 1 98.88 95 SER B CA 1
ATOM 1638 C C . SER B 1 95 ? -8.797 -5.645 -12.633 1 98.88 95 SER B C 1
ATOM 1640 O O . SER B 1 95 ? -8.875 -6.695 -13.273 1 98.88 95 SER B O 1
ATOM 1642 N N . TYR B 1 96 ? -9.484 -5.445 -11.492 1 98.88 96 TYR B N 1
ATOM 1643 C CA . TYR B 1 96 ? -10.414 -6.453 -10.984 1 98.88 96 TYR B CA 1
ATOM 1644 C C . TYR B 1 96 ? -11.523 -6.734 -11.992 1 98.88 96 TYR B C 1
ATOM 1646 O O . TYR B 1 96 ? -11.797 -7.891 -12.312 1 98.88 96 TYR B O 1
ATOM 1654 N N . LEU B 1 97 ? -12.125 -5.691 -12.484 1 98.88 97 LEU B N 1
ATOM 1655 C CA . LEU B 1 97 ? -13.25 -5.828 -13.391 1 98.88 97 LEU B CA 1
ATOM 1656 C C . LEU B 1 97 ? -12.82 -6.484 -14.703 1 98.88 97 LEU B C 1
ATOM 1658 O O . LEU B 1 97 ? -13.484 -7.398 -15.188 1 98.88 97 LEU B O 1
ATOM 1662 N N . ARG B 1 98 ? -11.695 -6.098 -15.258 1 98.75 98 ARG B N 1
ATOM 1663 C CA . ARG B 1 98 ? -11.195 -6.684 -16.5 1 98.75 98 ARG B CA 1
ATOM 1664 C C . ARG B 1 98 ? -10.852 -8.156 -16.312 1 98.75 98 ARG B C 1
ATOM 1666 O O . ARG B 1 98 ? -10.969 -8.953 -17.25 1 98.75 98 ARG B O 1
ATOM 1673 N N . GLY B 1 99 ? -10.461 -8.516 -15.102 1 98.62 99 GLY B N 1
ATOM 1674 C CA . GLY B 1 99 ? -10.055 -9.883 -14.805 1 98.62 99 GLY B CA 1
ATOM 1675 C C . GLY B 1 99 ? -11.203 -10.758 -14.344 1 98.62 99 GLY B C 1
ATOM 1676 O O . GLY B 1 99 ? -11.016 -11.945 -14.055 1 98.62 99 GLY B O 1
ATOM 1677 N N . GLY B 1 100 ? -12.391 -10.156 -14.148 1 98.44 100 GLY B N 1
ATOM 1678 C CA . GLY B 1 100 ? -13.578 -10.93 -13.836 1 98.44 100 GLY B CA 1
ATOM 1679 C C . GLY B 1 100 ? -13.805 -11.094 -12.344 1 98.44 100 GLY B C 1
ATOM 1680 O O . GLY B 1 100 ? -14.602 -11.938 -11.922 1 98.44 100 GLY B O 1
ATOM 1681 N N . VAL B 1 101 ? -13.047 -10.406 -11.57 1 98.56 101 VAL B N 1
ATOM 1682 C CA . VAL B 1 101 ? -13.281 -10.406 -10.133 1 98.56 101 VAL B CA 1
ATOM 1683 C C . VAL B 1 101 ? -14.258 -9.289 -9.766 1 98.56 101 VAL B C 1
ATOM 1685 O O . VAL B 1 101 ? -13.859 -8.289 -9.156 1 98.56 101 VAL B O 1
ATOM 1688 N N . MET B 1 102 ? -15.539 -9.461 -10 1 98.56 102 MET B N 1
ATOM 1689 C CA . MET B 1 102 ? -16.516 -8.391 -10.133 1 98.56 102 MET B CA 1
ATOM 1690 C C . MET B 1 102 ? -16.812 -7.746 -8.789 1 98.56 102 MET B C 1
ATOM 1692 O O . MET B 1 102 ? -16.844 -6.516 -8.672 1 98.56 102 MET B O 1
ATOM 1696 N N . SER B 1 103 ? -17.062 -8.578 -7.766 1 98.06 103 SER B N 1
ATOM 1697 C CA . SER B 1 103 ? -17.375 -8.016 -6.457 1 98.06 103 SER B CA 1
ATOM 1698 C C . SER B 1 103 ? -16.266 -7.078 -5.977 1 98.06 103 SER B C 1
ATOM 1700 O O . SER B 1 103 ? -16.531 -5.949 -5.562 1 98.06 103 SER B O 1
ATOM 1702 N N . SER B 1 104 ? -15.008 -7.516 -6.117 1 98.56 104 SER B N 1
ATOM 1703 C CA . SER B 1 104 ? -13.875 -6.672 -5.75 1 98.56 104 SER B CA 1
ATOM 1704 C C . SER B 1 104 ? -13.812 -5.422 -6.621 1 98.56 104 SER B C 1
ATOM 1706 O O . SER B 1 104 ? -13.508 -4.332 -6.129 1 98.56 104 SER B O 1
ATOM 1708 N N . GLY B 1 105 ? -14.07 -5.613 -7.879 1 98.81 105 GLY B N 1
ATOM 1709 C CA . GLY B 1 105 ? -14.055 -4.477 -8.789 1 98.81 105 GLY B CA 1
ATOM 1710 C C . GLY B 1 105 ? -15.047 -3.393 -8.398 1 98.81 105 GLY B C 1
ATOM 1711 O O . GLY B 1 105 ? -14.688 -2.215 -8.328 1 98.81 105 GLY B O 1
ATOM 1712 N N . PHE B 1 106 ? -16.188 -3.758 -8.055 1 98.81 106 PHE B N 1
ATOM 1713 C CA . PHE B 1 106 ? -17.234 -2.785 -7.762 1 98.81 106 PHE B CA 1
ATOM 1714 C C . PHE B 1 106 ? -17 -2.131 -6.406 1 98.81 106 PHE B C 1
ATOM 1716 O O . PHE B 1 106 ? -17.156 -0.919 -6.254 1 98.81 106 PHE B O 1
ATOM 1723 N N . ILE B 1 107 ? -16.672 -2.912 -5.41 1 98.81 107 ILE B N 1
ATOM 1724 C CA . ILE B 1 107 ? -16.438 -2.379 -4.074 1 98.81 107 ILE B CA 1
ATOM 1725 C C . ILE B 1 107 ? -15.266 -1.391 -4.117 1 98.81 107 ILE B C 1
ATOM 1727 O O . ILE B 1 107 ? -15.336 -0.315 -3.518 1 98.81 107 ILE B O 1
ATOM 1731 N N . THR B 1 108 ? -14.219 -1.763 -4.836 1 98.88 108 THR B N 1
ATOM 1732 C CA . THR B 1 108 ? -13.047 -0.907 -4.938 1 98.88 108 THR B CA 1
ATOM 1733 C C . THR B 1 108 ? -13.359 0.353 -5.738 1 98.88 108 THR B C 1
ATOM 1735 O O . THR B 1 108 ? -12.852 1.434 -5.43 1 98.88 108 THR B O 1
ATOM 1738 N N . ALA B 1 109 ? -14.172 0.236 -6.773 1 98.88 109 ALA B N 1
ATOM 1739 C CA . ALA B 1 109 ? -14.609 1.408 -7.523 1 98.88 109 ALA B CA 1
ATOM 1740 C C . ALA B 1 109 ? -15.367 2.383 -6.625 1 98.88 109 ALA B C 1
ATOM 1742 O O . ALA B 1 109 ? -15.109 3.59 -6.656 1 98.88 109 ALA B O 1
ATOM 1743 N N . ALA B 1 110 ? -16.281 1.891 -5.859 1 98.94 110 ALA B N 1
ATOM 1744 C CA . ALA B 1 110 ? -17.062 2.725 -4.949 1 98.94 110 ALA B CA 1
ATOM 1745 C C . ALA B 1 110 ? -16.172 3.4 -3.916 1 98.94 110 ALA B C 1
ATOM 1747 O O . ALA B 1 110 ? -16.312 4.598 -3.652 1 98.94 110 ALA B O 1
ATOM 1748 N N . ALA B 1 111 ? -15.234 2.672 -3.379 1 98.94 111 ALA B N 1
ATOM 1749 C CA . ALA B 1 111 ? -14.312 3.211 -2.385 1 98.94 111 ALA B CA 1
ATOM 1750 C C . ALA B 1 111 ? -13.445 4.316 -2.986 1 98.94 111 ALA B C 1
ATOM 1752 O O . ALA B 1 111 ? -13.219 5.352 -2.355 1 98.94 111 ALA B O 1
ATOM 1753 N N . GLY B 1 112 ? -12.875 4.035 -4.215 1 98.88 112 GLY B N 1
ATOM 1754 C CA . GLY B 1 112 ? -12.07 5.043 -4.879 1 98.88 112 GLY B CA 1
ATOM 1755 C C . GLY B 1 112 ? -12.844 6.312 -5.191 1 98.88 112 GLY B C 1
ATOM 1756 O O . GLY B 1 112 ? -12.336 7.418 -4.977 1 98.88 112 GLY B O 1
ATOM 1757 N N . ALA B 1 113 ? -14.047 6.16 -5.703 1 98.81 113 ALA B N 1
ATOM 1758 C CA . ALA B 1 113 ? -14.898 7.312 -5.996 1 98.81 113 ALA B CA 1
ATOM 1759 C C . ALA B 1 113 ? -15.211 8.102 -4.727 1 98.81 113 ALA B C 1
ATOM 1761 O O . ALA B 1 113 ? -15.18 9.328 -4.727 1 98.81 113 ALA B O 1
ATOM 1762 N N . PHE B 1 114 ? -15.516 7.41 -3.65 1 98.88 114 PHE B N 1
ATOM 1763 C CA . PHE B 1 114 ? -15.82 8.07 -2.389 1 98.88 114 PHE B CA 1
ATOM 1764 C C . PHE B 1 114 ? -14.594 8.797 -1.846 1 98.88 114 PHE B C 1
ATOM 1766 O O . PHE B 1 114 ? -14.703 9.906 -1.328 1 98.88 114 PHE B O 1
ATOM 1773 N N . GLN B 1 115 ? -13.438 8.18 -1.936 1 98.88 115 GLN B N 1
ATOM 1774 C CA . GLN B 1 115 ? -12.188 8.805 -1.53 1 98.88 115 GLN B CA 1
ATOM 1775 C C . GLN B 1 115 ? -11.953 10.109 -2.287 1 98.88 115 GLN B C 1
ATOM 1777 O O . GLN B 1 115 ? -11.586 11.125 -1.688 1 98.88 115 GLN B O 1
ATOM 1782 N N . ALA B 1 116 ? -12.117 10.039 -3.594 1 98.75 116 ALA B N 1
ATOM 1783 C CA . ALA B 1 116 ? -11.953 11.242 -4.406 1 98.75 116 ALA B CA 1
ATOM 1784 C C . ALA B 1 116 ? -12.938 12.328 -3.982 1 98.75 116 ALA B C 1
ATOM 1786 O O . ALA B 1 116 ? -12.555 13.484 -3.787 1 98.75 116 ALA B O 1
ATOM 1787 N N . TRP B 1 117 ? -14.172 11.945 -3.803 1 98.62 117 TRP B N 1
ATOM 1788 C CA . TRP B 1 117 ? -15.211 12.898 -3.414 1 98.62 117 TRP B CA 1
ATOM 1789 C C . TRP B 1 117 ? -14.898 13.516 -2.057 1 98.62 117 TRP B C 1
ATOM 1791 O O . TRP B 1 117 ? -14.914 14.742 -1.909 1 98.62 117 TRP B O 1
ATOM 1801 N N . ALA B 1 118 ? -14.562 12.742 -1.092 1 9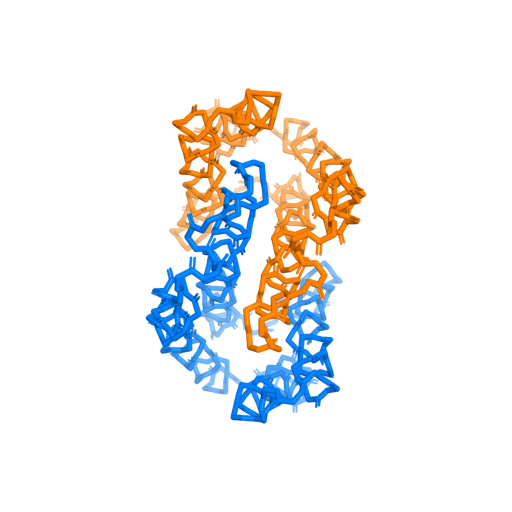8.69 118 ALA B N 1
ATOM 1802 C CA . ALA B 1 118 ? -14.297 13.211 0.266 1 98.69 118 ALA B CA 1
ATOM 1803 C C . ALA B 1 118 ? -13.102 14.164 0.3 1 98.69 118 ALA B C 1
ATOM 1805 O O . ALA B 1 118 ? -13.109 15.156 1.029 1 98.69 118 ALA B O 1
ATOM 1806 N N . ALA B 1 119 ? -12.094 13.891 -0.521 1 98.38 119 ALA B N 1
ATOM 1807 C CA . ALA B 1 119 ? -10.836 14.625 -0.434 1 98.38 119 ALA B CA 1
ATOM 1808 C C . ALA B 1 119 ? -10.875 15.898 -1.282 1 98.38 119 ALA B C 1
ATOM 1810 O O . ALA B 1 119 ? -10.219 16.891 -0.959 1 98.38 119 ALA B O 1
ATOM 1811 N N . PHE B 1 120 ? -11.664 15.867 -2.375 1 97.25 120 PHE B N 1
ATOM 1812 C CA . PHE B 1 120 ? -11.484 16.953 -3.34 1 97.25 120 PHE B CA 1
ATOM 1813 C C . PHE B 1 120 ? -12.781 17.734 -3.521 1 97.25 120 PHE B C 1
ATOM 1815 O O . PHE B 1 120 ? -12.773 18.844 -4.055 1 97.25 120 PHE B O 1
ATOM 1822 N N . ARG B 1 121 ? -13.945 17.266 -3.148 1 88.12 121 ARG B N 1
ATOM 1823 C CA . ARG B 1 121 ? -15.195 17.938 -3.5 1 88.12 121 ARG B CA 1
ATOM 1824 C C . ARG B 1 121 ? -16.141 17.984 -2.303 1 88.12 121 ARG B C 1
ATOM 1826 O O . ARG B 1 121 ? -17.156 18.688 -2.338 1 88.12 121 ARG B O 1
ATOM 1833 N N . GLY B 1 122 ? -15.898 17.297 -1.304 1 76.62 122 GLY B N 1
ATOM 1834 C CA . GLY B 1 122 ? -16.906 17.078 -0.282 1 76.62 122 GLY B CA 1
ATOM 1835 C C . GLY B 1 122 ? -16.719 17.953 0.94 1 76.62 122 GLY B C 1
ATOM 1836 O O . GLY B 1 122 ? -15.672 18.578 1.1 1 76.62 122 GLY B O 1
#

pLDDT: mean 98.2, std 2.6, range [76.5, 99.0]

Organism: NCBI:txid656916

Solvent-accessible surface area (backbone atoms only — not comparable to full-atom values): 11441 Å² total; per-residue (Å²): 122,37,35,39,68,49,18,40,49,47,10,55,50,26,42,55,47,18,53,51,54,52,59,50,44,57,79,31,62,65,35,67,74,48,67,64,39,58,50,63,40,38,41,47,27,51,45,12,36,49,34,32,24,49,39,27,43,50,50,12,53,50,26,41,53,36,30,78,40,39,70,53,51,74,39,68,67,46,39,50,49,54,48,47,57,21,47,56,29,41,54,42,12,51,50,25,45,77,45,64,34,50,70,61,11,52,55,31,34,53,51,15,52,49,45,44,38,22,66,73,71,50,121,37,36,39,68,4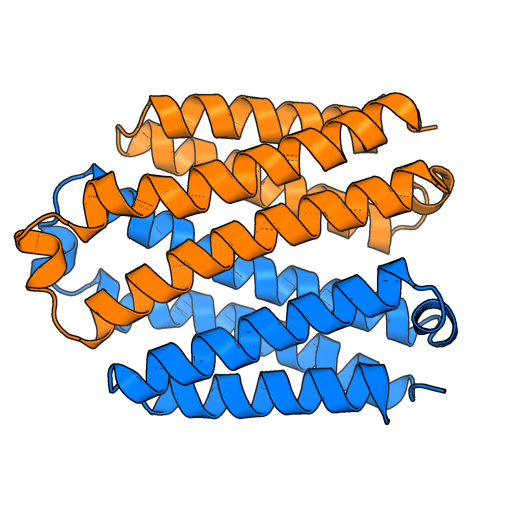7,18,40,49,46,11,54,50,26,42,55,48,17,53,52,54,52,59,52,43,59,79,31,62,65,36,67,74,45,66,64,40,57,51,62,40,41,38,49,27,51,46,12,37,49,32,31,22,48,41,27,42,50,49,12,54,52,26,42,54,36,29,77,41,38,69,54,52,72,38,69,67,46,40,50,50,53,48,49,57,23,48,55,29,38,54,42,12,52,50,24,44,76,47,65,35,49,71,60,11,51,54,31,36,52,51,16,53,48,44,43,38,23,66,73,74,50